Protein AF-A0A0S7ZP30-F1 (afdb_monomer)

Solvent-accessible surface area (backbone atoms only — not comparable to full-atom values): 9985 Å² total; per-residue (Å²): 94,62,37,40,49,34,48,81,44,64,74,58,77,86,48,102,59,86,52,80,84,52,45,65,62,49,55,52,52,54,50,51,49,73,70,40,92,49,62,66,62,44,50,52,52,51,52,51,52,50,52,56,52,50,52,54,50,43,72,77,47,50,66,56,60,52,53,52,52,51,52,52,62,75,63,71,54,56,73,69,58,49,54,51,54,52,51,52,53,52,54,62,61,45,50,62,56,51,50,51,51,52,53,46,65,74,51,69,59,78,73,72,81,46,72,67,56,52,36,52,51,32,30,36,52,19,39,44,52,48,53,52,52,52,41,56,72,74,48,58,73,50,70,77,37,69,68,50,51,51,49,51,52,51,50,25,52,49,54,42,48,51,52,57,48,52,52,53,52,52,53,54,57,60,76,74,108

Secondary structure (DSSP, 8-state):
-HHHHHHHSTTSSS-SS--TTTHHHHHHHHHHHHT-S-HHHHHHHHHHHHHHHHHHHHHHHTHHHHHHHHHHHHTT--HHHHHHHHHHHHHHHHHHHHHHHHHHHHHTT-SPPPHHHHHHHHHHHHHHHHHHHHHHHH-GGGGG-HHHHHHHHHHHHHHHHHHHHHHHHHHHHHTT-

Foldseek 3Di:
DLLQVCLVVPPDDDHPDDDPVCVVVVVVVVVCQVPDPDPVSVVVVVVVVVVVVVVVVCVVCVVPVVVVLVVLVVVVDDPVVSVVVVVVVVVVVVVVVVVVVVCCVVVVCPPDQDPNNVSLVSQLVVQLCVLQVVCVVPPVCLVVDPVSVVVSNVVSVVVSVVVVVVVVVVVVVVVVD

Radius of gyration: 21.07 Å; Cα contacts (8 Å, |Δi|>4): 64; chains: 1; bounding box: 46×51×55 Å

Sequence (177 aa):
LINIKDYFWFKQGVSLSIPDSAKPGLFARMRRLVNSDNTLAMVLAAVGLAAFANMYEFLCTAGFPMVFTRILTLNELSPTAYYLYLLFYNVIYIVPLLLIVIVFATTLGAKKLQERQGKILKLLSGMMMLCLGLTLLLEPNWLNNAGIAIILLAVALLATYLTTILERRLISRYSAK

pLDDT: mean 84.82, std 7.43, range [49.62, 94.38]

Structure (mmCIF, N/CA/C/O backbone):
data_AF-A0A0S7ZP30-F1
#
_entry.id   AF-A0A0S7ZP30-F1
#
loop_
_atom_site.group_PDB
_atom_site.id
_atom_site.type_symbol
_atom_site.label_atom_id
_atom_site.label_alt_id
_atom_site.label_comp_id
_atom_site.label_asym_id
_atom_site.label_entity_id
_atom_site.label_seq_id
_atom_site.pdbx_PDB_ins_code
_atom_site.Cartn_x
_atom_site.Cartn_y
_atom_site.Cartn_z
_atom_site.occupancy
_atom_site.B_iso_or_equiv
_atom_site.auth_seq_id
_atom_site.auth_comp_id
_atom_site.auth_asym_id
_atom_site.auth_atom_id
_atom_site.pdbx_PDB_model_num
ATOM 1 N N . LEU A 1 1 ? 1.316 -11.351 8.308 1.00 78.00 1 LEU A N 1
ATOM 2 C CA . LEU A 1 1 ? 0.743 -12.213 9.377 1.00 78.00 1 LEU A CA 1
ATOM 3 C C . LEU A 1 1 ? 0.144 -11.426 10.546 1.00 78.00 1 LEU A C 1
ATOM 5 O O . LEU A 1 1 ? -1.003 -11.684 10.886 1.00 78.00 1 LEU A O 1
ATOM 9 N N . ILE A 1 2 ? 0.845 -10.433 11.114 1.00 85.69 2 ILE A N 1
ATOM 10 C CA . ILE A 1 2 ? 0.326 -9.597 12.223 1.00 85.69 2 ILE A CA 1
ATOM 11 C C . ILE A 1 2 ? -1.035 -8.955 11.886 1.00 85.69 2 ILE A C 1
ATOM 13 O O . ILE A 1 2 ? -1.933 -8.962 12.717 1.00 85.69 2 ILE A O 1
ATOM 17 N N . ASN A 1 3 ? -1.236 -8.497 10.645 1.00 85.56 3 ASN A N 1
ATOM 18 C CA . ASN A 1 3 ? -2.515 -7.931 10.195 1.00 85.56 3 ASN A CA 1
ATOM 19 C C . ASN A 1 3 ? -3.701 -8.920 10.247 1.00 85.56 3 ASN A C 1
ATOM 21 O O . ASN A 1 3 ? -4.819 -8.506 10.539 1.00 85.56 3 ASN A O 1
ATOM 25 N N . ILE A 1 4 ? -3.461 -10.219 10.012 1.00 84.88 4 ILE A N 1
ATOM 26 C CA . ILE A 1 4 ? -4.488 -11.271 10.135 1.00 84.88 4 ILE A CA 1
ATOM 27 C C . ILE A 1 4 ? -4.794 -11.509 11.617 1.00 84.88 4 ILE A C 1
ATOM 29 O O . ILE A 1 4 ? -5.953 -11.537 12.015 1.00 84.88 4 ILE A O 1
ATOM 33 N N . LYS A 1 5 ? -3.756 -11.612 12.458 1.00 87.94 5 LYS A N 1
ATOM 34 C CA . LYS A 1 5 ? -3.901 -11.745 13.917 1.00 87.94 5 LYS A CA 1
ATOM 35 C C . LYS A 1 5 ? -4.711 -10.590 14.515 1.00 87.94 5 LYS A C 1
ATOM 37 O O . LYS A 1 5 ? -5.583 -10.823 15.345 1.00 87.94 5 LYS A O 1
ATOM 42 N N . ASP A 1 6 ? -4.429 -9.363 14.081 1.00 84.56 6 ASP A N 1
ATOM 43 C CA . ASP A 1 6 ? -5.112 -8.140 14.514 1.00 84.56 6 ASP A CA 1
ATOM 44 C C . ASP A 1 6 ? -6.605 -8.124 14.165 1.00 84.56 6 ASP A C 1
ATOM 46 O O . ASP A 1 6 ? -7.369 -7.438 14.840 1.00 84.56 6 ASP A O 1
ATOM 50 N N . TYR A 1 7 ? -7.030 -8.851 13.128 1.00 84.88 7 TYR A N 1
ATOM 51 C CA . TYR A 1 7 ? -8.447 -8.988 12.797 1.00 84.88 7 TYR A CA 1
ATOM 52 C C . TYR A 1 7 ? -9.203 -9.748 13.893 1.00 84.88 7 TYR A C 1
ATOM 54 O O . TYR A 1 7 ? -10.215 -9.256 14.388 1.00 84.88 7 TYR A O 1
ATOM 62 N N . PHE A 1 8 ? -8.672 -10.905 14.303 1.00 82.88 8 PHE A N 1
ATOM 63 C CA . PHE A 1 8 ? -9.296 -11.790 15.293 1.00 82.88 8 PHE A CA 1
ATOM 64 C C . PHE A 1 8 ? -9.067 -11.327 16.740 1.00 82.88 8 PHE A C 1
ATOM 66 O O . PHE A 1 8 ? -9.994 -11.317 17.544 1.00 82.88 8 PHE A O 1
ATOM 73 N N . TRP A 1 9 ? -7.848 -10.893 17.073 1.00 80.19 9 TRP A N 1
ATOM 74 C CA . TRP A 1 9 ? -7.462 -10.427 18.412 1.00 80.19 9 TRP A CA 1
ATOM 75 C C . TRP A 1 9 ? -7.020 -8.970 18.369 1.00 80.19 9 TRP A C 1
ATOM 77 O O . TRP A 1 9 ? -5.837 -8.643 18.528 1.00 80.19 9 TRP A O 1
ATOM 87 N N . PHE A 1 10 ? -7.988 -8.090 18.127 1.00 77.94 10 PHE A N 1
ATOM 88 C CA . PHE A 1 10 ? -7.739 -6.664 17.960 1.00 77.94 10 PHE A CA 1
ATOM 89 C C . PHE A 1 10 ? -7.052 -6.058 19.190 1.00 77.94 10 PHE A C 1
ATOM 91 O O . PHE A 1 10 ? -7.559 -6.162 20.305 1.00 77.94 10 PHE A O 1
ATOM 98 N N . LYS A 1 11 ? -5.898 -5.409 18.969 1.00 73.75 11 LYS A N 1
ATOM 99 C CA . LYS A 1 11 ? -5.069 -4.725 19.985 1.00 73.75 11 LYS A CA 1
ATOM 100 C C . LYS A 1 11 ? -4.547 -5.594 21.141 1.00 73.75 11 LYS A C 1
ATOM 102 O O . LYS A 1 11 ? -3.982 -5.052 22.086 1.00 73.75 11 LYS A O 1
ATOM 107 N N . GLN A 1 12 ? -4.686 -6.916 21.091 1.00 73.62 12 GLN A N 1
ATOM 108 C CA . GLN A 1 12 ? -4.081 -7.789 22.100 1.00 73.62 12 GLN A CA 1
ATOM 109 C C . GLN A 1 12 ? -2.640 -8.126 21.692 1.00 73.62 12 GLN A C 1
ATOM 111 O O . GLN A 1 12 ? -2.430 -8.717 20.635 1.00 73.62 12 GLN A O 1
ATOM 116 N N . GLY A 1 13 ? -1.639 -7.776 22.504 1.00 78.25 13 GLY A N 1
ATOM 117 C CA . GLY A 1 13 ? -0.221 -8.012 22.189 1.00 78.25 13 GLY A CA 1
ATOM 118 C C . GLY A 1 13 ? 0.322 -7.096 21.079 1.00 78.25 13 GLY A C 1
ATOM 119 O O . GLY A 1 13 ? -0.012 -5.914 21.028 1.00 78.25 13 GLY A O 1
ATOM 120 N N . VAL A 1 14 ? 1.169 -7.625 20.186 1.00 79.50 14 VAL A N 1
ATOM 121 C CA . VAL A 1 14 ? 1.742 -6.851 19.066 1.00 79.50 14 VAL A CA 1
ATOM 122 C C . VAL A 1 14 ? 0.650 -6.526 18.045 1.00 79.50 14 VAL A C 1
ATOM 124 O O . VAL A 1 14 ? 0.092 -7.433 17.426 1.00 79.50 14 VAL A O 1
ATOM 127 N N . SER A 1 15 ? 0.372 -5.235 17.858 1.00 79.88 15 SER A N 1
ATOM 128 C CA . SER A 1 15 ? -0.602 -4.722 16.893 1.00 79.88 15 SER A CA 1
ATOM 129 C C . SER A 1 15 ? -0.026 -3.526 16.143 1.00 79.88 15 SER A C 1
ATOM 131 O O . SER A 1 15 ? 0.528 -2.614 16.751 1.00 79.88 15 SER A O 1
ATOM 133 N N . LEU A 1 16 ? -0.227 -3.482 14.823 1.00 78.31 16 LEU A N 1
ATOM 134 C CA . LEU A 1 16 ? 0.103 -2.317 13.986 1.00 78.31 16 LEU A CA 1
ATOM 135 C C . LEU A 1 16 ? -1.044 -1.291 14.019 1.00 78.31 16 LEU A C 1
ATOM 137 O O . LEU A 1 16 ? -1.472 -0.757 12.998 1.00 78.31 16 LEU A O 1
ATOM 141 N N . SER A 1 17 ? -1.650 -1.101 15.190 1.00 80.44 17 SER A N 1
ATOM 142 C CA . SER A 1 17 ? -2.663 -0.075 15.443 1.00 80.44 17 SER A CA 1
ATOM 143 C C . SER A 1 17 ? -2.034 1.049 16.247 1.00 80.44 17 SER A C 1
ATOM 145 O O . SER A 1 17 ? -1.236 0.791 17.143 1.00 80.44 17 SER A O 1
ATOM 147 N N . ILE A 1 18 ? -2.448 2.289 15.996 1.00 79.62 18 ILE A N 1
ATOM 148 C CA . ILE A 1 18 ? -2.042 3.412 16.845 1.00 79.62 18 ILE A CA 1
ATOM 149 C C . ILE A 1 18 ? -2.558 3.146 18.276 1.00 79.62 18 ILE A C 1
ATOM 151 O O . ILE A 1 18 ? -3.773 2.955 18.434 1.00 79.62 18 ILE A O 1
ATOM 155 N N . PRO A 1 19 ? -1.682 3.131 19.302 1.00 80.88 19 PRO A N 1
ATOM 156 C CA . PRO A 1 19 ? -2.077 2.928 20.694 1.00 80.88 19 PRO A CA 1
ATOM 157 C C . PRO A 1 19 ? -3.079 3.989 21.153 1.00 80.88 19 PRO A C 1
ATOM 159 O O . PRO A 1 19 ? -2.956 5.158 20.784 1.00 80.88 19 PRO A O 1
ATOM 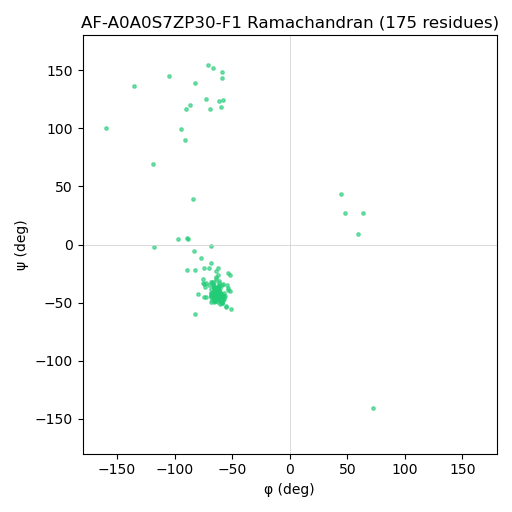162 N N . ASP A 1 20 ? -4.051 3.615 21.989 1.00 80.94 20 ASP A N 1
ATOM 163 C CA . ASP A 1 20 ? -5.083 4.561 22.440 1.00 80.94 20 ASP A CA 1
ATOM 164 C C . ASP A 1 20 ? -4.509 5.715 23.279 1.00 80.94 20 ASP A C 1
ATOM 166 O O . ASP A 1 20 ? -5.021 6.827 23.201 1.00 80.94 20 ASP A O 1
ATOM 170 N N . SER A 1 21 ? -3.392 5.496 23.978 1.00 80.69 21 SER A N 1
ATOM 171 C CA . SER A 1 21 ? -2.654 6.540 24.702 1.00 80.69 21 SER A CA 1
ATOM 172 C C . SER A 1 21 ? -1.997 7.579 23.781 1.00 80.69 21 SER A C 1
ATOM 174 O O . SER A 1 21 ? -1.899 8.749 24.141 1.00 80.69 21 SER A O 1
ATOM 176 N N . ALA A 1 22 ? -1.571 7.182 22.577 1.00 83.81 22 ALA A N 1
ATOM 177 C CA . ALA A 1 22 ? -0.878 8.057 21.628 1.00 83.81 22 ALA A CA 1
ATOM 178 C C . ALA A 1 22 ? -1.835 8.811 20.689 1.00 83.81 22 ALA A C 1
ATOM 180 O O . ALA A 1 22 ? -1.473 9.858 20.144 1.00 83.81 22 ALA A O 1
ATOM 181 N N . LYS A 1 23 ? -3.066 8.307 20.504 1.00 82.88 23 LYS A N 1
ATOM 182 C CA . LYS A 1 23 ? -4.061 8.902 19.598 1.00 82.88 23 LYS A CA 1
ATOM 183 C C . LYS A 1 23 ? -4.343 10.381 19.898 1.00 82.88 23 LYS A C 1
ATOM 185 O O . LYS A 1 23 ? -4.200 11.174 18.967 1.00 82.88 23 LYS A O 1
ATOM 190 N N . PRO A 1 24 ? -4.697 10.804 21.132 1.00 85.38 24 PRO A N 1
ATOM 191 C CA . PRO A 1 24 ? -5.054 12.201 21.393 1.00 85.38 24 PRO A CA 1
ATOM 192 C C . PRO A 1 24 ? -3.907 13.167 21.082 1.00 85.38 24 PRO A C 1
ATOM 194 O O . PRO A 1 24 ? -4.122 14.198 20.449 1.00 85.38 24 PRO A O 1
ATOM 197 N N . GLY A 1 25 ? -2.675 12.799 21.454 1.00 88.00 25 GLY A N 1
ATOM 198 C CA . GLY A 1 25 ? -1.482 13.601 21.181 1.00 88.00 25 GLY A CA 1
ATOM 199 C C . GLY A 1 25 ? -1.181 13.732 19.686 1.00 88.00 25 GLY A C 1
ATOM 200 O O . GLY A 1 25 ? -0.840 14.821 19.223 1.00 88.00 25 GLY A O 1
ATOM 201 N N . LEU A 1 26 ? -1.359 12.655 18.914 1.00 85.19 26 LEU A N 1
ATOM 202 C CA . LEU A 1 26 ? -1.194 12.683 17.460 1.00 85.19 26 LEU A CA 1
ATOM 203 C C . LEU A 1 26 ? -2.235 13.592 16.793 1.00 85.19 26 LEU A C 1
ATOM 205 O O . LEU A 1 26 ? -1.866 14.472 16.017 1.00 85.19 26 LEU A O 1
ATOM 209 N N . PHE A 1 27 ? -3.517 13.435 17.139 1.00 84.56 27 PHE A N 1
ATOM 210 C CA . PHE A 1 27 ? -4.588 14.272 16.592 1.00 84.56 27 PHE A CA 1
ATOM 211 C C . PHE A 1 27 ? -4.413 15.750 16.961 1.00 84.56 27 PHE A C 1
ATOM 213 O O . PHE A 1 27 ? -4.649 16.617 16.120 1.00 84.56 27 PHE A O 1
ATOM 220 N N . ALA A 1 28 ? -3.946 16.051 18.176 1.00 86.94 28 ALA A N 1
ATOM 221 C CA . ALA A 1 28 ? -3.636 17.418 18.587 1.00 86.94 28 ALA A CA 1
ATOM 222 C C . ALA A 1 28 ? -2.508 18.033 17.740 1.00 86.94 28 ALA A C 1
ATOM 224 O O . ALA A 1 28 ? -2.642 19.162 17.269 1.00 86.94 28 ALA A O 1
ATOM 225 N N . ARG A 1 29 ? -1.423 17.285 17.486 1.00 85.25 29 ARG A N 1
ATOM 226 C CA . ARG A 1 29 ? -0.312 17.733 16.622 1.00 85.25 29 ARG A CA 1
ATOM 227 C C . ARG A 1 29 ? -0.761 17.947 15.179 1.00 85.25 29 ARG A C 1
ATOM 229 O O . ARG A 1 29 ? -0.445 18.983 14.604 1.00 85.25 29 ARG A O 1
ATOM 236 N N . MET A 1 30 ? -1.537 17.015 14.621 1.00 85.06 30 MET A N 1
ATOM 237 C CA . MET A 1 30 ? -2.102 17.147 13.273 1.00 85.06 30 MET A CA 1
ATOM 238 C C . MET A 1 30 ? -2.985 18.391 13.159 1.00 85.06 30 MET A C 1
ATOM 240 O O . MET A 1 30 ? -2.834 19.169 12.223 1.00 85.06 30 MET A O 1
ATOM 244 N N . ARG A 1 31 ? -3.868 18.627 14.138 1.00 84.56 31 ARG A N 1
ATOM 245 C CA . ARG A 1 31 ? -4.743 19.805 14.142 1.00 84.56 31 ARG A CA 1
ATOM 246 C C . ARG A 1 31 ? -3.956 21.106 14.286 1.00 84.56 31 ARG A C 1
ATOM 248 O O . ARG A 1 31 ? -4.299 22.082 13.634 1.00 84.56 31 ARG A O 1
ATOM 255 N N . ARG A 1 32 ? -2.892 21.117 15.095 1.00 85.31 32 ARG A N 1
ATOM 256 C CA . ARG A 1 32 ? -1.998 22.276 15.232 1.00 85.31 32 ARG A CA 1
ATOM 257 C C . ARG A 1 32 ? -1.268 22.597 13.929 1.00 85.31 32 ARG A C 1
ATOM 259 O O . ARG A 1 32 ? -1.121 23.768 13.625 1.00 85.31 32 ARG A O 1
ATOM 266 N N . LEU A 1 33 ? -0.837 21.582 13.177 1.00 83.06 33 LEU A N 1
ATOM 267 C CA . LEU A 1 33 ? -0.205 21.760 11.865 1.00 83.06 33 LEU A CA 1
ATOM 268 C C . LEU A 1 33 ? -1.183 22.355 10.848 1.00 83.06 33 LEU A C 1
ATOM 270 O O . LEU A 1 33 ? -0.850 23.339 10.199 1.00 83.06 33 LEU A O 1
ATOM 274 N N . VAL A 1 34 ? -2.398 21.806 10.761 1.00 83.12 34 VAL A N 1
ATOM 275 C CA . VAL A 1 34 ? -3.437 22.289 9.832 1.00 83.12 34 VAL A CA 1
ATOM 276 C C . VAL A 1 34 ? -3.921 23.698 10.188 1.00 83.12 34 VAL A C 1
ATOM 278 O O . VAL A 1 34 ? -4.202 24.487 9.298 1.00 83.12 34 VAL A O 1
ATOM 281 N N . ASN A 1 35 ? -3.998 24.024 11.480 1.00 81.81 35 ASN A N 1
ATOM 282 C CA . ASN A 1 35 ? -4.413 25.346 11.955 1.00 81.81 35 ASN A CA 1
ATOM 283 C C . ASN A 1 35 ? -3.242 26.331 12.108 1.00 81.81 35 ASN A C 1
ATOM 285 O O . ASN A 1 35 ? -3.438 27.403 12.673 1.00 81.81 35 ASN A O 1
ATOM 289 N N . SER A 1 36 ? -2.020 25.963 11.711 1.00 80.19 36 SER A N 1
ATOM 290 C CA . SER A 1 36 ? -0.889 26.888 11.794 1.00 80.19 36 SER A CA 1
ATOM 291 C C . SER A 1 36 ? -0.884 27.825 10.591 1.00 80.19 36 SER A C 1
ATOM 293 O O . SER A 1 36 ? -1.057 27.374 9.462 1.00 80.19 36 SER A O 1
ATOM 295 N N . ASP A 1 37 ? -0.589 29.106 10.813 1.00 79.25 37 ASP A N 1
ATOM 296 C CA . ASP A 1 37 ? -0.442 30.094 9.730 1.00 79.25 37 ASP A CA 1
ATOM 297 C C . ASP A 1 37 ? 0.806 29.847 8.855 1.00 79.25 37 ASP A C 1
ATOM 299 O O . ASP A 1 37 ? 1.065 30.561 7.888 1.00 79.25 37 ASP A O 1
ATOM 303 N N . ASN A 1 38 ? 1.607 28.823 9.176 1.00 84.81 38 ASN A N 1
ATOM 304 C CA . ASN A 1 38 ? 2.833 28.501 8.462 1.00 84.81 38 ASN A CA 1
ATOM 305 C C . ASN A 1 38 ? 2.569 27.500 7.327 1.00 84.81 38 ASN A C 1
ATOM 307 O O . ASN A 1 38 ? 2.688 26.281 7.484 1.00 84.81 38 ASN A O 1
ATOM 311 N N . THR A 1 39 ? 2.261 28.040 6.151 1.00 85.56 39 THR A N 1
ATOM 312 C CA . THR A 1 39 ? 2.033 27.272 4.918 1.00 85.56 39 THR A CA 1
ATOM 313 C C . THR A 1 39 ? 3.230 26.410 4.517 1.00 85.56 39 THR A C 1
ATOM 315 O O . THR A 1 39 ? 3.040 25.287 4.048 1.00 85.56 39 THR A O 1
ATOM 318 N N . LEU A 1 40 ? 4.462 26.865 4.771 1.00 89.06 40 LEU A N 1
ATOM 319 C CA . LEU A 1 40 ? 5.674 26.101 4.474 1.00 89.06 40 LEU A CA 1
ATOM 320 C C . LEU A 1 40 ? 5.756 24.824 5.322 1.00 89.06 40 LEU A C 1
ATOM 322 O O . LEU A 1 40 ? 6.061 23.754 4.797 1.00 89.06 40 LEU A O 1
ATOM 326 N N . ALA A 1 41 ? 5.431 24.910 6.616 1.00 87.12 41 ALA A N 1
ATOM 327 C CA . ALA A 1 41 ? 5.411 23.745 7.502 1.00 87.12 41 ALA A CA 1
ATOM 328 C C . ALA A 1 41 ? 4.371 22.701 7.057 1.00 87.12 41 ALA A C 1
ATOM 330 O O . ALA A 1 41 ? 4.645 21.500 7.101 1.00 87.12 41 ALA A O 1
ATOM 331 N N . MET A 1 42 ? 3.204 23.145 6.577 1.00 88.44 42 MET A N 1
ATOM 332 C CA . MET A 1 42 ? 2.177 22.252 6.030 1.00 88.44 42 MET A CA 1
ATOM 333 C C . MET A 1 42 ? 2.635 21.556 4.746 1.00 88.44 42 MET A C 1
ATOM 335 O O . MET A 1 42 ? 2.461 20.344 4.618 1.00 88.44 42 MET A O 1
ATOM 339 N N . VAL A 1 43 ? 3.257 22.294 3.819 1.00 90.88 43 VAL A N 1
ATOM 340 C CA . VAL A 1 43 ? 3.786 21.727 2.569 1.00 90.88 43 VAL A CA 1
ATOM 341 C C . VAL A 1 43 ? 4.872 20.696 2.864 1.00 90.88 43 VAL A C 1
ATOM 343 O O . VAL A 1 43 ? 4.810 19.588 2.340 1.00 90.88 43 VAL A O 1
ATOM 346 N N . LEU A 1 44 ? 5.821 21.005 3.751 1.00 91.69 44 LEU A N 1
ATOM 347 C CA . LEU A 1 44 ? 6.879 20.062 4.127 1.00 91.69 44 LEU A CA 1
ATOM 348 C C . LEU A 1 44 ? 6.318 18.791 4.779 1.00 91.69 44 LEU A C 1
ATOM 350 O O . LEU A 1 44 ? 6.766 17.691 4.459 1.00 91.69 44 LEU A O 1
ATOM 354 N N . ALA A 1 45 ? 5.311 18.917 5.648 1.00 88.75 45 ALA A N 1
ATOM 355 C CA . ALA A 1 45 ? 4.648 17.763 6.253 1.00 88.75 45 ALA A CA 1
ATOM 356 C C . ALA A 1 45 ? 3.911 16.904 5.210 1.00 88.75 45 ALA A C 1
ATOM 358 O O . ALA A 1 45 ? 3.998 15.675 5.253 1.00 88.75 45 ALA A O 1
ATOM 359 N N . ALA A 1 46 ? 3.219 17.537 4.258 1.00 89.56 46 ALA A N 1
ATOM 360 C CA . ALA A 1 46 ? 2.527 16.847 3.174 1.00 89.56 46 ALA A CA 1
ATOM 361 C C . ALA A 1 46 ? 3.507 16.127 2.235 1.00 89.56 46 ALA A C 1
ATOM 363 O O . ALA A 1 46 ? 3.304 14.954 1.930 1.00 89.56 46 ALA A O 1
ATOM 364 N N . VAL A 1 47 ? 4.597 16.792 1.836 1.00 93.31 47 VAL A N 1
ATOM 365 C CA . VAL A 1 47 ? 5.668 16.202 1.016 1.00 93.31 47 VAL A CA 1
ATOM 366 C C . VAL A 1 47 ? 6.318 15.029 1.742 1.00 93.31 47 VAL A C 1
ATOM 368 O O . VAL A 1 47 ? 6.503 13.974 1.142 1.00 93.31 47 VAL A O 1
ATOM 371 N N . GLY A 1 48 ? 6.608 15.170 3.039 1.00 94.38 48 GLY A N 1
ATOM 372 C CA . GLY A 1 48 ? 7.143 14.081 3.852 1.00 94.38 48 GLY A CA 1
ATOM 373 C C . GLY A 1 48 ? 6.208 12.871 3.869 1.00 94.38 48 GLY A C 1
ATOM 374 O O . GLY A 1 48 ? 6.632 11.759 3.558 1.00 94.38 48 GLY A O 1
ATOM 375 N N . LEU A 1 49 ? 4.920 13.080 4.162 1.00 89.88 49 LEU A N 1
ATOM 376 C CA . LEU A 1 49 ? 3.925 12.004 4.161 1.00 89.88 49 LEU A CA 1
ATOM 377 C C . LEU A 1 49 ? 3.800 11.338 2.783 1.00 89.88 49 LEU A C 1
ATOM 379 O O . LEU A 1 49 ? 3.747 10.110 2.701 1.00 89.88 49 LEU A O 1
ATOM 383 N N . ALA A 1 50 ? 3.793 12.136 1.713 1.00 90.38 50 ALA A N 1
ATOM 384 C CA . ALA A 1 50 ? 3.754 11.640 0.344 1.00 90.38 50 ALA A CA 1
ATOM 385 C C . ALA A 1 50 ? 4.994 10.796 0.017 1.00 90.38 50 ALA A C 1
ATOM 387 O O . ALA A 1 50 ? 4.850 9.700 -0.519 1.00 90.38 50 ALA A O 1
ATOM 388 N N . ALA A 1 51 ? 6.195 11.246 0.385 1.00 92.69 51 ALA A N 1
ATOM 389 C CA . ALA A 1 51 ? 7.433 10.503 0.164 1.00 92.69 51 ALA A CA 1
ATOM 390 C C . ALA A 1 51 ? 7.415 9.137 0.873 1.00 92.69 51 ALA A C 1
ATOM 392 O O . ALA A 1 51 ? 7.719 8.119 0.252 1.00 92.69 51 ALA A O 1
ATOM 393 N N . PHE A 1 52 ? 6.984 9.086 2.138 1.00 91.88 52 PHE A N 1
ATOM 394 C CA . PHE A 1 52 ? 6.862 7.823 2.875 1.00 91.88 52 PHE A CA 1
ATOM 395 C C . PHE A 1 52 ? 5.827 6.874 2.259 1.00 91.88 52 PHE A C 1
ATOM 397 O O . PHE A 1 52 ? 6.089 5.675 2.150 1.00 91.88 52 PHE A O 1
ATOM 404 N N . ALA A 1 53 ? 4.669 7.394 1.842 1.00 89.25 53 ALA A N 1
ATOM 405 C CA . ALA A 1 53 ? 3.630 6.590 1.202 1.00 89.25 53 ALA A CA 1
ATOM 406 C C . ALA A 1 53 ? 4.120 5.983 -0.123 1.00 89.25 53 ALA A C 1
ATOM 408 O O . ALA A 1 53 ? 3.992 4.777 -0.326 1.00 89.25 53 ALA A O 1
ATOM 409 N N . ASN A 1 54 ? 4.758 6.793 -0.973 1.00 89.25 54 ASN A N 1
ATOM 410 C CA . ASN A 1 54 ? 5.304 6.343 -2.255 1.00 89.25 54 ASN A CA 1
ATOM 411 C C . ASN A 1 54 ? 6.460 5.351 -2.078 1.00 89.25 54 ASN A C 1
ATOM 413 O O . ASN A 1 54 ? 6.556 4.392 -2.834 1.00 89.25 54 ASN A O 1
ATOM 417 N N . MET A 1 55 ? 7.318 5.529 -1.065 1.00 90.19 55 MET A N 1
ATOM 418 C CA . MET A 1 55 ? 8.388 4.568 -0.772 1.00 90.19 55 MET A CA 1
ATOM 419 C C . MET A 1 55 ? 7.817 3.185 -0.439 1.00 90.19 55 MET A C 1
ATOM 421 O O . MET A 1 55 ? 8.313 2.172 -0.928 1.00 90.19 55 MET A O 1
ATOM 425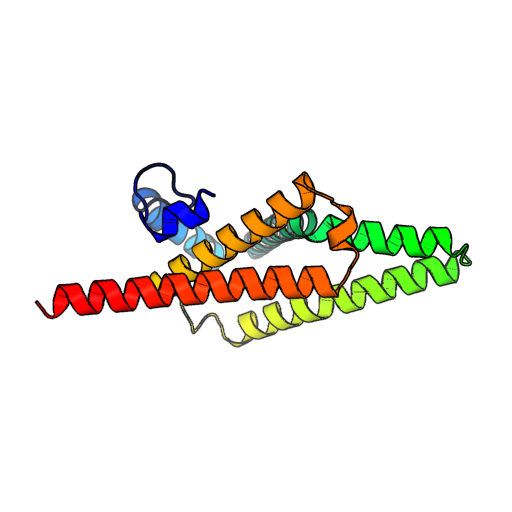 N N . TYR A 1 56 ? 6.760 3.137 0.377 1.00 84.94 56 TYR A N 1
ATOM 426 C CA . TYR A 1 56 ? 6.097 1.882 0.720 1.00 84.94 56 TYR A CA 1
ATOM 427 C C . TYR A 1 56 ? 5.413 1.248 -0.494 1.00 84.94 56 TYR A C 1
ATOM 429 O O . TYR A 1 56 ? 5.561 0.050 -0.729 1.00 84.94 56 TYR A O 1
ATOM 437 N N . GLU A 1 57 ? 4.707 2.055 -1.287 1.00 85.19 57 GLU A N 1
ATOM 438 C CA . GLU A 1 57 ? 4.062 1.609 -2.520 1.00 85.19 57 GLU A CA 1
ATOM 439 C C . GLU A 1 57 ? 5.076 1.013 -3.500 1.00 85.19 57 GLU A C 1
ATOM 441 O O . GLU A 1 57 ? 4.883 -0.106 -3.974 1.00 85.19 57 GLU A O 1
ATOM 446 N N . PHE A 1 58 ? 6.196 1.707 -3.718 1.00 82.62 58 PHE A N 1
ATOM 447 C CA . PHE A 1 58 ? 7.272 1.257 -4.592 1.00 82.62 58 PHE A CA 1
ATOM 448 C C . PHE A 1 58 ? 7.810 -0.112 -4.169 1.00 82.62 58 PHE A C 1
ATOM 450 O O . PHE A 1 58 ? 7.945 -0.996 -5.006 1.00 82.62 58 PHE A O 1
ATOM 457 N N . LEU A 1 59 ? 8.050 -0.344 -2.875 1.00 76.75 59 LEU A N 1
ATOM 458 C CA . LEU A 1 59 ? 8.503 -1.653 -2.384 1.00 76.75 59 LEU A CA 1
ATOM 459 C C . LEU A 1 59 ? 7.488 -2.774 -2.658 1.00 76.75 59 LEU A C 1
ATOM 461 O O . LEU A 1 59 ? 7.880 -3.922 -2.861 1.00 76.75 59 LEU A O 1
ATOM 465 N N . CYS A 1 60 ? 6.193 -2.458 -2.675 1.00 78.12 60 CYS A N 1
ATOM 466 C CA . CYS A 1 60 ? 5.129 -3.421 -2.946 1.00 78.12 60 CYS A CA 1
ATOM 467 C C . CYS A 1 60 ? 4.891 -3.675 -4.444 1.00 78.12 60 CYS A C 1
ATOM 469 O O . CYS A 1 60 ? 4.344 -4.722 -4.789 1.00 78.12 60 CYS A O 1
ATOM 471 N N . THR A 1 61 ? 5.287 -2.756 -5.331 1.00 82.62 61 THR A N 1
ATOM 472 C CA . THR A 1 61 ? 5.031 -2.839 -6.782 1.00 82.62 61 THR A CA 1
ATOM 473 C C . THR A 1 61 ? 6.297 -2.903 -7.639 1.00 82.62 61 THR A C 1
ATOM 475 O O . THR A 1 61 ? 6.185 -3.088 -8.850 1.00 82.62 61 THR A O 1
ATOM 478 N N . ALA A 1 62 ? 7.494 -2.840 -7.041 1.00 79.62 62 ALA A N 1
ATOM 479 C CA . ALA A 1 62 ? 8.793 -2.806 -7.730 1.00 79.62 62 ALA A CA 1
ATOM 480 C C . ALA A 1 62 ? 9.016 -3.951 -8.734 1.00 79.62 62 ALA A C 1
ATOM 482 O O . ALA A 1 62 ? 9.774 -3.796 -9.693 1.00 79.62 62 ALA A O 1
ATOM 483 N N . GLY A 1 63 ? 8.337 -5.087 -8.552 1.00 76.25 63 GLY A N 1
ATOM 484 C CA . GLY A 1 63 ? 8.377 -6.197 -9.503 1.00 76.25 63 GLY A CA 1
ATOM 485 C C . GLY A 1 63 ? 7.839 -5.833 -10.893 1.00 76.25 63 GLY A C 1
ATOM 486 O O . GLY A 1 63 ? 8.403 -6.276 -11.892 1.00 76.25 63 GLY A O 1
ATOM 487 N N . PHE A 1 64 ? 6.806 -4.988 -10.990 1.00 80.06 64 PHE A N 1
ATOM 488 C CA . PHE A 1 64 ? 6.197 -4.647 -12.282 1.00 80.06 64 PHE A CA 1
ATOM 489 C C . PHE A 1 64 ? 7.125 -3.806 -13.178 1.00 80.06 64 PHE A C 1
ATOM 491 O O . PHE A 1 64 ? 7.361 -4.218 -14.317 1.00 80.06 64 PHE A O 1
ATOM 498 N N . PRO A 1 65 ? 7.738 -2.701 -12.697 1.00 82.19 65 PRO A N 1
ATOM 499 C CA . PRO A 1 65 ? 8.732 -1.965 -13.479 1.00 82.19 65 PRO A CA 1
ATOM 500 C C . PRO A 1 65 ? 9.943 -2.816 -13.879 1.00 82.19 65 PRO A C 1
ATOM 502 O O . PRO A 1 65 ? 10.477 -2.647 -14.974 1.00 82.19 65 PRO A O 1
ATOM 505 N N . MET A 1 66 ? 10.377 -3.749 -13.025 1.00 82.25 66 MET A N 1
ATOM 506 C CA . MET A 1 66 ? 11.518 -4.623 -13.319 1.00 82.25 66 MET A CA 1
ATOM 507 C C . MET A 1 66 ? 11.223 -5.570 -14.489 1.00 82.25 66 MET A C 1
ATOM 509 O O . MET A 1 66 ? 12.039 -5.700 -15.399 1.00 82.25 66 MET A O 1
ATOM 513 N N . VAL A 1 67 ? 10.046 -6.201 -14.502 1.00 82.44 67 VAL A N 1
ATOM 514 C CA . VAL A 1 67 ? 9.629 -7.067 -15.616 1.00 82.44 67 VAL A CA 1
ATOM 515 C C . VAL A 1 67 ? 9.438 -6.251 -16.895 1.00 82.44 67 VAL A C 1
ATOM 517 O O . VAL A 1 67 ? 9.917 -6.653 -17.952 1.00 82.44 67 VAL A O 1
ATOM 520 N N . PHE A 1 68 ? 8.807 -5.078 -16.805 1.00 85.25 68 PHE A N 1
ATOM 521 C CA . PHE A 1 68 ? 8.576 -4.214 -17.964 1.00 85.25 68 PHE A CA 1
ATOM 522 C C . PHE A 1 68 ? 9.884 -3.731 -18.602 1.00 85.25 68 PHE A C 1
ATOM 524 O O . PHE A 1 68 ? 10.087 -3.897 -19.803 1.00 85.25 68 PHE A O 1
ATOM 531 N N . THR A 1 69 ? 10.811 -3.200 -17.800 1.00 86.25 69 THR A N 1
ATOM 532 C CA . THR A 1 69 ? 12.123 -2.754 -18.298 1.00 86.25 69 THR A CA 1
ATOM 533 C C . THR A 1 69 ? 12.933 -3.911 -18.877 1.00 86.25 69 THR A C 1
ATOM 535 O O . THR A 1 69 ? 13.541 -3.740 -19.928 1.00 86.25 69 THR A O 1
ATOM 538 N N . ARG A 1 70 ? 12.868 -5.108 -18.275 1.00 85.38 70 ARG A N 1
ATOM 539 C CA . ARG A 1 70 ? 13.485 -6.325 -18.827 1.00 85.38 70 ARG A CA 1
ATOM 540 C C . ARG A 1 70 ? 12.920 -6.700 -20.198 1.00 85.38 70 ARG A C 1
ATOM 542 O O . ARG A 1 70 ? 13.676 -7.097 -21.075 1.00 85.38 70 ARG A O 1
ATOM 549 N N . ILE A 1 71 ? 11.608 -6.597 -20.402 1.00 85.62 71 ILE A N 1
ATOM 550 C CA . ILE A 1 71 ? 11.003 -6.868 -21.715 1.00 85.62 71 ILE A CA 1
ATOM 551 C C . ILE A 1 71 ? 11.491 -5.831 -22.732 1.00 85.62 71 ILE A C 1
ATOM 553 O O . ILE A 1 71 ? 11.891 -6.202 -23.830 1.00 85.62 71 ILE A O 1
ATOM 557 N N . LEU A 1 72 ? 11.519 -4.547 -22.367 1.00 87.00 72 LEU A N 1
ATOM 558 C CA . LEU A 1 72 ? 11.998 -3.481 -23.251 1.00 87.00 72 LEU A CA 1
ATOM 559 C C . LEU A 1 72 ? 13.468 -3.666 -23.660 1.00 87.00 72 LEU A C 1
ATOM 561 O O . LEU A 1 72 ? 13.795 -3.443 -24.824 1.00 87.00 72 LEU A O 1
ATOM 565 N N . THR A 1 73 ? 14.344 -4.088 -22.741 1.00 86.12 73 THR A N 1
ATOM 566 C CA . THR A 1 73 ? 15.763 -4.329 -23.057 1.00 86.12 73 THR A CA 1
ATOM 567 C C . THR A 1 73 ? 15.966 -5.555 -23.943 1.00 86.12 73 THR A C 1
ATOM 569 O O . THR A 1 73 ? 16.826 -5.525 -24.816 1.00 86.12 73 THR A O 1
ATOM 572 N N . LEU A 1 74 ? 15.157 -6.607 -23.775 1.00 87.31 74 LEU A N 1
ATOM 573 C CA . LEU A 1 74 ? 15.206 -7.809 -24.619 1.00 87.31 74 LEU A CA 1
ATOM 574 C C . LEU A 1 74 ? 14.706 -7.577 -26.053 1.00 87.31 74 LEU A C 1
ATOM 576 O O . LEU A 1 74 ? 15.024 -8.368 -26.932 1.00 87.31 74 LEU A O 1
ATOM 580 N N . ASN A 1 75 ? 13.927 -6.521 -26.295 1.00 86.50 75 ASN A N 1
ATOM 581 C CA . ASN A 1 75 ? 13.417 -6.180 -27.627 1.00 86.50 75 ASN A CA 1
ATOM 582 C C . ASN A 1 75 ? 14.374 -5.283 -28.442 1.00 86.50 75 ASN A C 1
ATOM 584 O O . ASN A 1 75 ? 13.985 -4.840 -29.518 1.00 86.50 75 ASN A O 1
ATOM 588 N N . GLU A 1 76 ? 15.581 -4.986 -27.932 1.00 79.94 76 GLU A N 1
ATOM 589 C CA . GLU A 1 76 ? 16.621 -4.176 -28.606 1.00 79.94 76 GLU A CA 1
ATOM 590 C C . GLU A 1 76 ? 16.078 -2.900 -29.283 1.00 79.94 76 GLU A C 1
ATOM 592 O O . GLU A 1 76 ? 16.414 -2.546 -30.413 1.00 79.94 76 GLU A O 1
ATOM 597 N N . LEU A 1 77 ? 15.186 -2.198 -28.581 1.00 82.69 77 LEU A N 1
ATOM 598 C CA . LEU A 1 77 ? 14.541 -0.989 -29.086 1.00 82.69 77 LEU A CA 1
ATOM 599 C C . LEU A 1 77 ? 15.551 0.152 -29.265 1.00 82.69 77 LEU A C 1
ATOM 601 O O . LEU A 1 77 ? 16.520 0.282 -28.514 1.00 82.69 77 LEU A O 1
ATOM 605 N N . SER A 1 78 ? 15.266 1.058 -30.206 1.00 89.12 78 SER A N 1
ATOM 606 C CA . SER A 1 78 ? 16.003 2.321 -30.289 1.00 89.12 78 SER A CA 1
ATOM 607 C C . SER A 1 78 ? 15.865 3.111 -28.973 1.00 89.12 78 SER A C 1
ATOM 609 O O . SER A 1 78 ? 14.808 3.047 -28.329 1.00 89.12 78 SER A O 1
ATOM 611 N N . PRO A 1 79 ? 16.879 3.902 -28.564 1.00 86.31 79 PRO A N 1
ATOM 612 C CA . PRO A 1 79 ? 16.839 4.643 -27.300 1.00 86.31 79 PRO A CA 1
ATOM 613 C C . PRO A 1 79 ? 15.591 5.524 -27.158 1.00 86.31 79 PRO A C 1
ATOM 615 O O . PRO A 1 79 ? 14.991 5.605 -26.089 1.00 86.31 79 PRO A O 1
ATOM 618 N N . THR A 1 80 ? 15.147 6.139 -28.256 1.00 90.44 80 THR A N 1
ATOM 619 C CA . THR A 1 80 ? 13.943 6.975 -28.283 1.00 90.44 80 THR A CA 1
ATOM 620 C C . THR A 1 80 ? 12.680 6.170 -27.989 1.00 90.44 80 THR A C 1
ATOM 622 O O . THR A 1 80 ? 11.875 6.588 -27.159 1.00 90.44 80 THR A O 1
ATOM 625 N N . ALA A 1 81 ? 12.510 5.005 -28.625 1.00 89.12 81 ALA A N 1
ATOM 626 C CA . ALA A 1 81 ? 11.352 4.147 -28.390 1.00 89.12 81 ALA A CA 1
ATOM 627 C C . ALA A 1 81 ? 11.339 3.614 -26.950 1.00 89.12 81 ALA A C 1
ATOM 629 O O . ALA A 1 81 ? 10.293 3.622 -26.305 1.00 89.12 81 ALA A O 1
ATOM 630 N N . TYR A 1 82 ? 12.506 3.234 -26.420 1.00 89.81 82 TYR A N 1
ATOM 631 C CA . TYR A 1 82 ? 12.660 2.789 -25.035 1.00 89.81 82 TYR A CA 1
ATOM 632 C C . TYR A 1 82 ? 12.137 3.829 -24.029 1.00 89.81 82 TYR A C 1
ATOM 634 O O . TYR A 1 82 ? 11.275 3.518 -23.203 1.00 89.81 82 TYR A O 1
ATOM 642 N N . TYR A 1 83 ? 12.598 5.082 -24.122 1.00 91.31 83 TYR A N 1
ATOM 643 C CA . TYR A 1 83 ? 12.160 6.140 -23.204 1.00 91.31 83 TYR A CA 1
ATOM 644 C C . TYR A 1 83 ? 10.691 6.528 -23.393 1.00 91.31 83 TYR A C 1
ATOM 646 O O . TYR A 1 83 ? 10.024 6.861 -22.414 1.00 91.31 83 TYR A O 1
ATOM 654 N N . LEU A 1 84 ? 10.161 6.450 -24.616 1.00 93.38 84 LEU A N 1
ATOM 655 C CA . LEU A 1 84 ? 8.760 6.768 -24.899 1.00 93.38 84 LEU A CA 1
ATOM 656 C C . LEU A 1 84 ? 7.817 5.726 -24.278 1.00 93.38 84 LEU A C 1
ATOM 658 O O . LEU A 1 84 ? 6.848 6.097 -23.615 1.00 93.38 84 LEU A O 1
ATOM 662 N N . TYR A 1 85 ? 8.142 4.434 -24.391 1.00 91.69 85 TYR A N 1
ATOM 663 C CA . TYR A 1 85 ? 7.398 3.373 -23.702 1.00 91.69 85 TYR A CA 1
ATOM 664 C C . TYR A 1 85 ? 7.502 3.479 -22.177 1.00 91.69 85 TYR A C 1
ATOM 666 O O . TYR A 1 85 ? 6.517 3.253 -21.474 1.00 91.69 85 TYR A O 1
ATOM 674 N N . LEU A 1 86 ? 8.668 3.866 -21.653 1.00 90.81 86 LEU A N 1
ATOM 675 C CA . LEU A 1 86 ? 8.854 4.076 -20.218 1.00 90.81 86 LEU A CA 1
ATOM 676 C C . LEU A 1 86 ? 8.031 5.269 -19.707 1.00 90.81 86 LEU A C 1
ATOM 678 O O . LEU A 1 86 ? 7.393 5.174 -18.657 1.00 90.81 86 LEU A O 1
ATOM 682 N N . LEU A 1 87 ? 7.974 6.370 -20.460 1.00 93.12 87 LEU A N 1
ATOM 683 C CA . LEU A 1 87 ? 7.106 7.507 -20.150 1.00 93.12 87 LEU A CA 1
ATOM 684 C C . LEU A 1 87 ? 5.627 7.100 -20.180 1.00 93.12 87 LEU A C 1
ATOM 686 O O . LEU A 1 87 ? 4.886 7.413 -19.250 1.00 93.12 87 LEU A O 1
ATOM 690 N N . PHE A 1 88 ? 5.211 6.356 -21.206 1.00 93.12 88 PHE A N 1
ATOM 691 C CA . PHE A 1 88 ? 3.839 5.870 -21.345 1.00 93.12 88 PHE A CA 1
ATOM 692 C C . PHE A 1 88 ? 3.408 4.990 -20.162 1.00 93.12 88 PHE A C 1
ATOM 694 O O . PHE A 1 88 ? 2.328 5.189 -19.606 1.00 93.12 88 PHE A O 1
ATOM 701 N N . TYR A 1 89 ? 4.281 4.081 -19.714 1.00 90.38 89 TYR A N 1
ATOM 702 C CA . TYR A 1 89 ? 4.056 3.281 -18.508 1.00 90.38 89 TYR A CA 1
ATOM 703 C C . TYR A 1 89 ? 3.818 4.160 -17.268 1.00 90.38 89 TYR A C 1
ATOM 705 O O . TYR A 1 89 ? 2.855 3.944 -16.532 1.00 90.38 89 TYR A O 1
ATOM 713 N N . ASN A 1 90 ? 4.650 5.187 -17.054 1.00 91.06 90 ASN A N 1
ATOM 714 C CA . ASN A 1 90 ? 4.511 6.094 -15.907 1.00 91.06 90 ASN A CA 1
ATOM 715 C C . ASN A 1 90 ? 3.206 6.902 -15.951 1.00 91.06 90 ASN A C 1
ATOM 717 O O . ASN A 1 90 ? 2.569 7.092 -14.916 1.00 91.06 90 ASN A O 1
ATOM 721 N N . VAL A 1 91 ? 2.777 7.341 -17.139 1.00 94.12 91 VAL A N 1
ATOM 722 C CA . VAL A 1 91 ? 1.497 8.045 -17.306 1.00 94.12 91 VAL A CA 1
ATOM 723 C C . VAL A 1 91 ? 0.340 7.152 -16.863 1.00 94.12 91 VAL A C 1
ATOM 725 O O . VAL A 1 91 ? -0.471 7.579 -16.044 1.00 94.12 91 VAL A O 1
ATOM 728 N N . ILE A 1 92 ? 0.292 5.899 -17.329 1.00 92.19 92 ILE A N 1
ATOM 729 C CA . ILE A 1 92 ? -0.756 4.947 -16.929 1.00 92.19 92 ILE A CA 1
ATOM 730 C C . ILE A 1 92 ? -0.716 4.681 -15.421 1.00 92.19 92 ILE A C 1
ATOM 732 O O . ILE A 1 92 ? -1.771 4.604 -14.796 1.00 92.19 92 ILE A O 1
ATOM 736 N N . TYR A 1 93 ? 0.475 4.578 -14.826 1.00 88.25 93 TYR A N 1
ATOM 737 C CA . TYR A 1 93 ? 0.639 4.345 -13.389 1.00 88.25 93 TYR A CA 1
ATOM 738 C C . TYR A 1 93 ? 0.092 5.497 -12.529 1.00 88.25 93 TYR A C 1
ATOM 740 O O . TYR A 1 93 ? -0.538 5.265 -11.499 1.00 88.25 93 TYR A O 1
ATOM 748 N N . ILE A 1 94 ? 0.284 6.749 -12.958 1.00 91.12 94 ILE A N 1
ATOM 749 C CA . ILE A 1 94 ? -0.157 7.936 -12.207 1.00 91.12 94 ILE A CA 1
ATOM 750 C C . ILE A 1 94 ? -1.675 8.149 -12.300 1.00 91.12 94 ILE A C 1
ATOM 752 O O . ILE A 1 94 ? -2.268 8.665 -11.353 1.00 91.12 94 ILE A O 1
ATOM 756 N N . VAL A 1 95 ? -2.329 7.741 -13.395 1.00 94.06 95 VAL A N 1
ATOM 757 C CA . VAL A 1 95 ? -3.781 7.924 -13.606 1.00 94.06 95 VAL A CA 1
ATOM 758 C C . VAL A 1 95 ? -4.647 7.435 -12.428 1.00 94.06 95 VAL A C 1
ATOM 760 O O . VAL A 1 95 ? -5.428 8.241 -11.912 1.00 94.06 95 VAL A O 1
ATOM 763 N N . PRO A 1 96 ? -4.555 6.173 -11.955 1.00 91.00 96 PRO A N 1
ATOM 764 C CA . PRO A 1 96 ? -5.372 5.706 -10.835 1.00 91.00 96 PRO A CA 1
ATOM 765 C C . PRO A 1 96 ? -5.032 6.426 -9.526 1.00 91.00 96 PR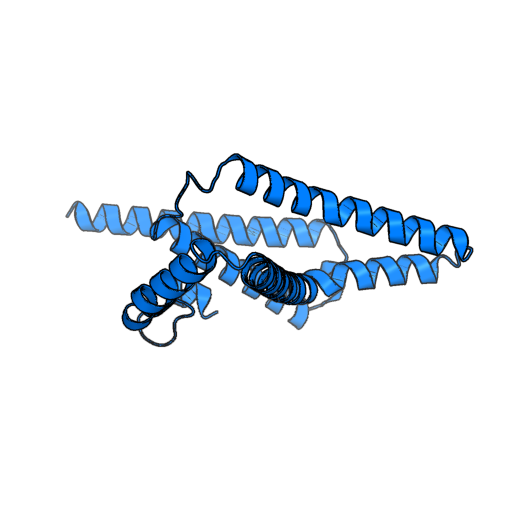O A C 1
ATOM 767 O O . PRO A 1 96 ? -5.933 6.722 -8.742 1.00 91.00 96 PRO A O 1
ATOM 770 N N . LEU A 1 97 ? -3.757 6.756 -9.299 1.00 89.88 97 LEU A N 1
ATOM 771 C CA . LEU A 1 97 ? -3.321 7.460 -8.096 1.00 89.88 97 LEU A CA 1
ATOM 772 C C . LEU A 1 97 ? -3.899 8.883 -8.049 1.00 89.88 97 LEU A C 1
ATOM 774 O O . LEU A 1 97 ? -4.453 9.308 -7.035 1.00 89.88 97 LEU A O 1
ATOM 778 N N . LEU A 1 98 ? -3.852 9.587 -9.180 1.00 91.69 98 LEU A N 1
ATOM 779 C CA . LEU A 1 98 ? -4.436 10.912 -9.354 1.00 91.69 98 LEU A CA 1
ATOM 780 C C . LEU A 1 98 ? -5.959 10.879 -9.184 1.00 91.69 98 LEU A C 1
ATOM 782 O O . LEU A 1 98 ? -6.512 11.740 -8.501 1.00 91.69 98 LEU A O 1
ATOM 786 N N . LEU A 1 99 ? -6.633 9.856 -9.719 1.00 93.31 99 LEU A N 1
ATOM 787 C CA . LEU A 1 99 ? -8.069 9.659 -9.518 1.00 93.31 99 LEU A CA 1
ATOM 788 C C . LEU A 1 99 ? -8.407 9.506 -8.031 1.00 93.31 99 LEU A C 1
ATOM 790 O O . LEU A 1 99 ? -9.317 10.176 -7.543 1.00 93.31 99 LEU A O 1
ATOM 794 N N . ILE A 1 100 ? -7.660 8.677 -7.292 1.00 89.38 100 ILE A N 1
ATOM 795 C CA . ILE A 1 100 ? -7.849 8.504 -5.845 1.00 89.38 100 ILE A CA 1
ATOM 796 C C . ILE A 1 100 ? -7.681 9.849 -5.128 1.00 89.38 100 ILE A C 1
ATOM 798 O O . ILE A 1 100 ? -8.558 10.239 -4.357 1.00 89.38 100 ILE A O 1
ATOM 802 N N . VAL A 1 101 ? -6.605 10.591 -5.404 1.00 88.31 101 VAL A N 1
ATOM 803 C CA . VAL A 1 101 ? -6.351 11.894 -4.769 1.00 88.31 101 VAL A CA 1
ATOM 804 C C . VAL A 1 101 ? -7.473 12.890 -5.062 1.00 88.31 101 VAL A C 1
ATOM 806 O O . VAL A 1 101 ? -7.958 13.527 -4.129 1.00 88.31 101 VAL A O 1
ATOM 809 N N . ILE A 1 102 ? -7.942 12.991 -6.309 1.00 90.75 102 ILE A N 1
ATOM 810 C CA . ILE A 1 102 ? -9.051 13.884 -6.683 1.00 90.75 102 ILE A CA 1
ATOM 811 C C . ILE A 1 102 ? -10.335 13.496 -5.950 1.00 90.75 102 ILE A C 1
ATOM 813 O O . ILE A 1 102 ? -10.996 14.361 -5.372 1.00 90.75 102 ILE A O 1
ATOM 817 N N . VAL A 1 103 ? -10.689 12.207 -5.929 1.00 90.31 103 VAL A N 1
ATOM 818 C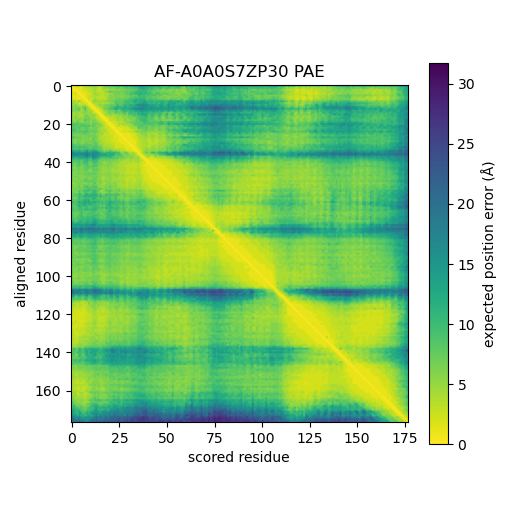 CA . VAL A 1 103 ? -11.891 11.726 -5.232 1.00 90.31 103 VAL A CA 1
ATOM 819 C C . VAL A 1 103 ? -11.814 12.059 -3.743 1.00 90.31 103 VAL A C 1
ATOM 821 O O . VAL A 1 103 ? -12.776 12.578 -3.181 1.00 90.31 103 VAL A O 1
ATOM 824 N N . PHE A 1 104 ? -10.673 11.829 -3.092 1.00 86.62 104 PHE A N 1
ATOM 825 C CA . PHE A 1 104 ? -10.507 12.147 -1.673 1.00 86.62 104 PHE A CA 1
ATOM 826 C C . PHE A 1 104 ? -10.498 13.655 -1.393 1.00 86.62 104 PHE A C 1
ATOM 828 O O . PHE A 1 104 ? -11.133 14.085 -0.428 1.00 86.62 104 PHE A O 1
ATOM 835 N N . ALA A 1 105 ? -9.827 14.451 -2.231 1.00 87.38 105 ALA A N 1
ATOM 836 C CA . ALA A 1 105 ? -9.749 15.903 -2.092 1.00 87.38 105 ALA A CA 1
ATOM 837 C C . ALA A 1 105 ? -11.123 16.566 -2.264 1.00 87.38 105 ALA A C 1
ATOM 839 O O . ALA A 1 105 ? -11.491 17.434 -1.478 1.00 87.38 105 ALA A O 1
ATOM 840 N N . THR A 1 106 ? -11.911 16.113 -3.241 1.00 87.75 106 THR A N 1
ATOM 841 C CA . THR A 1 106 ? -13.268 16.628 -3.496 1.00 87.75 106 THR A CA 1
ATOM 842 C C . THR A 1 106 ? -14.294 16.123 -2.480 1.00 87.75 106 THR A C 1
ATOM 844 O O . THR A 1 106 ? -15.198 16.862 -2.103 1.00 87.75 106 THR A O 1
ATOM 847 N N . THR A 1 107 ? -14.141 14.893 -1.977 1.00 85.06 107 THR A N 1
ATOM 848 C CA . THR A 1 107 ? -15.068 14.297 -0.994 1.00 85.06 107 THR A CA 1
ATOM 849 C C . THR A 1 107 ? -14.765 14.729 0.452 1.00 85.06 107 THR A C 1
ATOM 851 O O . THR A 1 107 ? -15.514 14.375 1.366 1.00 85.06 107 THR A O 1
ATOM 854 N N . LEU A 1 108 ? -13.669 15.470 0.696 1.00 67.94 108 LEU A N 1
ATOM 855 C CA . LEU A 1 108 ? -13.259 16.012 2.008 1.00 67.94 108 LEU A CA 1
ATOM 856 C C . LEU A 1 108 ? -13.293 14.987 3.163 1.00 67.94 108 LEU A C 1
ATOM 858 O O . LEU A 1 108 ? -13.468 15.329 4.332 1.00 67.94 108 LEU A O 1
ATOM 862 N N . GLY A 1 109 ? -13.134 13.699 2.849 1.00 61.44 109 GLY A N 1
ATOM 863 C CA . GLY A 1 109 ? -13.173 12.631 3.845 1.00 61.44 109 GLY A CA 1
ATOM 864 C C . GLY A 1 109 ? -14.520 12.466 4.565 1.00 61.44 109 GLY A C 1
ATOM 865 O O . GLY A 1 109 ? -14.536 11.964 5.690 1.00 61.44 109 GLY A O 1
ATOM 866 N N . ALA A 1 110 ? -15.651 12.832 3.940 1.00 63.53 110 ALA A N 1
ATOM 867 C CA . ALA A 1 110 ? -16.996 12.675 4.520 1.00 63.53 110 ALA A CA 1
ATOM 868 C C . ALA A 1 110 ? -17.281 11.246 5.035 1.00 63.53 110 ALA A C 1
ATOM 870 O O . ALA A 1 110 ? -18.056 11.048 5.973 1.00 63.53 110 ALA A O 1
ATOM 871 N N . LYS A 1 111 ? -16.605 10.235 4.471 1.00 64.50 111 LYS A N 1
ATOM 872 C CA . LYS A 1 111 ? -16.594 8.863 4.986 1.00 64.50 111 LYS A CA 1
ATOM 873 C C . LYS A 1 111 ? -15.396 8.633 5.904 1.00 64.50 111 LYS A C 1
ATOM 875 O O . LYS A 1 111 ? -14.297 8.321 5.453 1.00 64.50 111 LYS A O 1
ATOM 880 N N . LYS A 1 112 ? -15.639 8.696 7.213 1.00 70.50 112 LYS A N 1
ATOM 881 C CA . LYS A 1 112 ? -14.701 8.167 8.209 1.00 70.50 112 LYS A CA 1
ATOM 882 C C . LYS A 1 112 ? -14.754 6.641 8.179 1.00 70.50 112 LYS A C 1
ATOM 884 O O . LYS A 1 112 ? -15.829 6.061 8.335 1.00 70.50 112 LYS A O 1
ATOM 889 N N . LEU A 1 113 ? -13.601 6.000 7.991 1.00 74.56 113 LEU A N 1
ATOM 890 C CA . LEU A 1 113 ? -13.483 4.547 8.101 1.00 74.56 113 LEU A CA 1
ATOM 891 C C . LEU A 1 113 ? -13.898 4.112 9.509 1.00 74.56 113 LEU A C 1
ATOM 893 O O . LEU A 1 113 ? -13.284 4.507 10.501 1.00 74.56 113 LEU A O 1
ATOM 897 N N . GLN A 1 114 ? -14.947 3.298 9.593 1.00 83.31 114 GLN A N 1
ATOM 898 C CA . GLN A 1 114 ? -15.377 2.714 10.860 1.00 83.31 114 GLN A CA 1
ATOM 899 C C . GLN A 1 114 ? -14.374 1.649 11.315 1.00 83.31 114 GLN A C 1
ATOM 901 O O . GLN A 1 114 ? -13.723 1.007 10.488 1.00 83.31 114 GLN A O 1
ATOM 906 N N . GLU A 1 115 ? -14.297 1.384 12.623 1.00 83.25 115 GLU A N 1
ATOM 907 C CA . GLU A 1 115 ? -13.394 0.362 13.181 1.00 83.25 115 GLU A CA 1
ATOM 908 C C . GLU A 1 115 ? -13.558 -0.994 12.479 1.00 83.25 115 GLU A C 1
ATOM 910 O O . GLU A 1 115 ? -12.578 -1.657 12.146 1.00 83.25 115 GLU A O 1
ATOM 915 N N . ARG A 1 116 ? -14.803 -1.369 12.165 1.00 82.00 116 ARG A N 1
ATOM 916 C CA . ARG A 1 116 ? -15.113 -2.591 11.421 1.00 82.00 116 ARG A CA 1
ATOM 917 C C . ARG A 1 116 ? -14.486 -2.611 10.026 1.00 82.00 116 ARG A C 1
ATOM 919 O O . ARG A 1 116 ? -13.917 -3.622 9.633 1.00 82.00 116 ARG A O 1
ATOM 926 N N . GLN A 1 117 ? -14.590 -1.512 9.282 1.00 85.19 117 GLN A N 1
ATOM 927 C CA . GLN A 1 117 ? -13.998 -1.398 7.946 1.00 85.19 117 GLN A CA 1
ATOM 928 C C . GLN A 1 117 ? -12.469 -1.459 8.030 1.00 85.19 117 GLN A C 1
ATOM 930 O O . GLN A 1 117 ? -11.844 -2.144 7.228 1.00 85.19 117 GLN A O 1
ATOM 935 N N . GLY A 1 118 ? -11.880 -0.827 9.052 1.00 84.94 118 GLY A N 1
ATOM 936 C CA . GLY A 1 118 ? -10.448 -0.914 9.334 1.00 84.94 118 GLY A CA 1
ATOM 937 C C . GLY A 1 118 ? -9.979 -2.339 9.642 1.00 84.94 118 GLY A C 1
ATOM 938 O O . GLY A 1 118 ? -8.952 -2.764 9.118 1.00 84.94 118 GLY A O 1
ATOM 939 N N . LYS A 1 119 ? -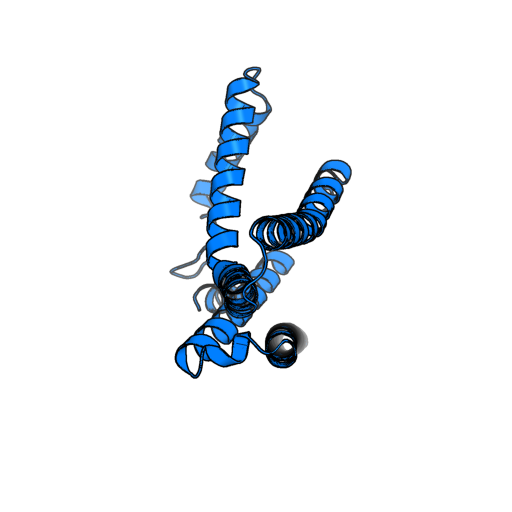10.745 -3.111 10.429 1.00 87.69 119 LYS A N 1
ATOM 940 C CA . LYS A 1 119 ? -10.459 -4.536 10.683 1.00 87.69 119 LYS A CA 1
ATOM 941 C C . LYS A 1 119 ? -10.474 -5.337 9.381 1.00 87.69 119 LYS A C 1
ATOM 943 O O . LYS A 1 119 ? -9.492 -6.006 9.079 1.00 87.69 119 LYS A O 1
ATOM 948 N N . ILE A 1 120 ? -11.530 -5.215 8.573 1.00 89.00 120 ILE A N 1
ATOM 949 C CA . ILE A 1 120 ? -11.629 -5.921 7.280 1.00 89.00 120 ILE A CA 1
ATOM 950 C C . ILE A 1 120 ? -10.444 -5.569 6.370 1.00 89.00 120 ILE A C 1
ATOM 952 O O . ILE A 1 120 ? -9.856 -6.456 5.757 1.00 89.00 120 ILE A O 1
ATOM 956 N N . LEU A 1 121 ? -10.046 -4.293 6.322 1.00 88.56 121 LEU A N 1
ATOM 957 C CA . LEU A 1 121 ? -8.914 -3.852 5.509 1.00 88.56 121 LEU A CA 1
ATOM 958 C C . LEU A 1 121 ? -7.581 -4.450 5.988 1.00 88.56 121 LEU A C 1
ATOM 960 O O . LEU A 1 121 ? -6.754 -4.836 5.163 1.00 88.56 121 LEU A O 1
ATOM 964 N N . LYS A 1 122 ? -7.387 -4.599 7.307 1.00 88.38 122 LYS A N 1
ATOM 965 C CA . LYS A 1 122 ? -6.235 -5.324 7.865 1.00 88.38 122 LYS A CA 1
ATOM 966 C C . LYS A 1 122 ? -6.233 -6.790 7.445 1.00 88.38 122 LYS A C 1
ATOM 968 O O . LYS A 1 122 ? -5.195 -7.286 7.016 1.00 88.38 122 LYS A O 1
ATOM 973 N N . LEU A 1 123 ? -7.376 -7.468 7.516 1.00 89.88 123 LEU A N 1
ATOM 974 C CA . LEU A 1 123 ? -7.472 -8.865 7.097 1.00 89.88 123 LEU A CA 1
ATOM 975 C C . LEU A 1 123 ? -7.120 -9.033 5.617 1.00 89.88 123 LEU A C 1
ATOM 977 O O . LEU A 1 123 ? -6.275 -9.865 5.290 1.00 89.88 123 LEU A O 1
ATOM 981 N N . LEU A 1 124 ? -7.690 -8.186 4.754 1.00 91.31 124 LEU A N 1
ATOM 982 C CA . LEU A 1 124 ? -7.407 -8.191 3.320 1.00 91.31 124 LEU A CA 1
ATOM 983 C C . LEU A 1 124 ? -5.920 -7.957 3.036 1.00 91.31 124 LEU A C 1
ATOM 985 O O . LEU A 1 124 ? -5.298 -8.743 2.326 1.00 91.31 124 LEU A O 1
ATOM 989 N N . SER A 1 125 ? -5.332 -6.917 3.635 1.00 88.94 125 SER A N 1
ATOM 990 C CA . SER A 1 125 ? -3.902 -6.614 3.497 1.00 88.94 125 SER A CA 1
ATOM 991 C C . SER A 1 125 ? -3.031 -7.783 3.966 1.00 88.94 125 SER A C 1
ATOM 993 O O . SER A 1 125 ? -2.087 -8.178 3.285 1.00 88.94 125 SER A O 1
ATOM 995 N N . GLY A 1 126 ? -3.375 -8.389 5.105 1.00 89.38 126 GLY A N 1
ATOM 996 C CA . GLY A 1 126 ? -2.678 -9.555 5.634 1.00 89.38 126 GLY A CA 1
ATOM 997 C C . GLY A 1 126 ? -2.755 -10.772 4.713 1.00 89.38 126 GLY A C 1
ATOM 998 O O . GLY A 1 126 ? -1.740 -11.449 4.544 1.00 89.38 126 GLY A O 1
ATOM 999 N N . MET A 1 127 ? -3.920 -11.024 4.111 1.00 91.56 127 MET A N 1
ATOM 1000 C CA . MET A 1 127 ? -4.128 -12.120 3.165 1.00 91.56 127 MET A CA 1
ATOM 1001 C C . MET A 1 127 ? -3.354 -11.888 1.865 1.00 91.56 127 MET A C 1
ATOM 1003 O O . MET A 1 127 ? -2.657 -12.787 1.408 1.00 91.56 127 MET A O 1
ATOM 1007 N N . MET A 1 128 ? -3.384 -10.666 1.320 1.00 89.38 128 MET A N 1
ATOM 1008 C CA . MET A 1 128 ? -2.599 -10.310 0.133 1.00 89.38 128 MET A CA 1
ATOM 1009 C C . MET A 1 128 ? -1.096 -10.476 0.369 1.00 89.38 128 MET A C 1
ATOM 1011 O O . MET A 1 128 ? -0.420 -11.100 -0.443 1.00 89.38 128 MET A O 1
ATOM 1015 N N . MET A 1 129 ? -0.571 -9.988 1.500 1.00 89.06 129 MET A N 1
AT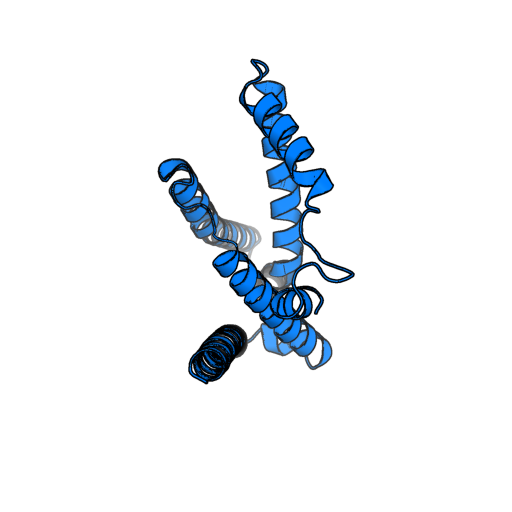OM 1016 C CA . MET A 1 129 ? 0.844 -10.165 1.853 1.00 89.06 129 MET A CA 1
ATOM 1017 C C . MET A 1 129 ? 1.231 -11.639 1.996 1.00 89.06 129 MET A C 1
ATOM 1019 O O . MET A 1 129 ? 2.336 -12.018 1.620 1.00 89.06 129 MET A O 1
ATOM 1023 N N . LEU A 1 130 ? 0.340 -12.472 2.539 1.00 90.44 130 LEU A N 1
ATOM 1024 C CA . LEU A 1 130 ? 0.572 -13.908 2.665 1.00 90.44 130 LEU A CA 1
ATOM 1025 C C . LEU A 1 130 ? 0.599 -14.590 1.293 1.00 90.44 130 LEU A C 1
ATOM 1027 O O . LEU A 1 130 ? 1.530 -15.337 1.012 1.00 90.44 130 LEU A O 1
ATOM 1031 N N . CYS A 1 131 ? -0.375 -14.298 0.430 1.00 88.56 131 CYS A N 1
ATOM 1032 C CA . CYS A 1 131 ? -0.436 -14.827 -0.932 1.00 88.56 131 CYS A CA 1
ATOM 1033 C C . CYS A 1 131 ? 0.801 -14.428 -1.752 1.00 88.56 131 CYS A C 1
ATOM 1035 O O . CYS A 1 131 ? 1.419 -15.280 -2.390 1.00 88.56 131 CYS A O 1
ATOM 1037 N N . LEU A 1 132 ? 1.202 -13.155 -1.693 1.00 86.06 132 LEU A N 1
ATOM 1038 C CA . LEU A 1 132 ? 2.398 -12.659 -2.377 1.00 86.06 132 LEU A CA 1
ATOM 1039 C C . LEU A 1 132 ? 3.678 -13.282 -1.809 1.00 86.06 132 LEU A C 1
ATOM 1041 O O . LEU A 1 132 ? 4.510 -13.759 -2.574 1.00 86.06 132 LEU A O 1
ATOM 1045 N N . GLY A 1 133 ? 3.814 -13.340 -0.481 1.00 87.06 133 GLY A N 1
ATOM 1046 C CA . GLY A 1 133 ? 4.973 -13.947 0.174 1.00 87.06 133 GLY A CA 1
ATOM 1047 C C . GLY A 1 133 ? 5.138 -15.430 -0.163 1.00 87.06 133 GLY A C 1
ATOM 1048 O O . GLY A 1 133 ? 6.244 -15.864 -0.466 1.00 87.06 133 GLY A O 1
ATOM 1049 N N . LEU A 1 134 ? 4.044 -16.198 -0.185 1.00 89.31 134 LEU A N 1
ATOM 1050 C CA . LEU A 1 134 ? 4.066 -17.604 -0.604 1.00 89.31 134 LEU A CA 1
ATOM 1051 C C . LEU A 1 134 ? 4.440 -17.758 -2.079 1.00 89.31 134 LEU A C 1
ATOM 1053 O O . LEU A 1 134 ? 5.243 -18.621 -2.410 1.00 89.31 134 LEU A O 1
ATOM 1057 N N . THR A 1 135 ? 3.900 -16.907 -2.953 1.00 86.94 135 THR A N 1
ATOM 1058 C CA . THR A 1 135 ? 4.218 -16.950 -4.390 1.00 86.94 135 THR A CA 1
ATOM 1059 C C . THR A 1 135 ? 5.707 -16.695 -4.627 1.00 86.94 135 THR A C 1
ATOM 1061 O O . THR A 1 135 ? 6.338 -17.421 -5.388 1.00 86.94 135 THR A O 1
ATOM 1064 N N . LEU A 1 136 ? 6.287 -15.715 -3.926 1.00 84.00 136 LEU A N 1
ATOM 1065 C CA . LEU A 1 136 ? 7.715 -15.402 -4.017 1.00 84.00 136 LEU A CA 1
ATOM 1066 C C . LEU A 1 136 ? 8.619 -16.510 -3.460 1.00 84.00 136 LEU A C 1
ATOM 1068 O O . LEU A 1 136 ? 9.714 -16.694 -3.981 1.00 84.00 136 LEU A O 1
ATOM 1072 N N . LEU A 1 137 ? 8.185 -17.230 -2.417 1.00 88.00 137 LEU A N 1
ATOM 1073 C CA . LEU A 1 137 ? 8.942 -18.349 -1.842 1.00 88.00 137 LEU A CA 1
ATOM 1074 C C . LEU A 1 137 ? 8.900 -19.610 -2.708 1.00 88.00 137 LEU A C 1
ATOM 1076 O O . LEU A 1 137 ? 9.864 -20.368 -2.707 1.00 88.00 137 LEU A O 1
ATOM 1080 N N . LEU A 1 138 ? 7.779 -19.855 -3.390 1.00 88.94 138 LEU A N 1
ATOM 1081 C CA . LEU A 1 138 ? 7.592 -21.046 -4.213 1.00 88.94 138 LEU A CA 1
ATOM 1082 C C . LEU A 1 138 ? 8.230 -20.874 -5.589 1.00 88.94 138 LEU A C 1
ATOM 1084 O O . LEU A 1 138 ? 9.108 -21.646 -5.944 1.00 88.94 138 LEU A O 1
ATOM 1088 N N . GLU A 1 139 ? 7.787 -19.876 -6.355 1.00 82.81 139 GLU A N 1
ATOM 1089 C CA . GLU A 1 139 ? 8.269 -19.652 -7.716 1.00 82.81 139 GLU A CA 1
ATOM 1090 C C . GLU A 1 139 ? 7.971 -18.197 -8.141 1.00 82.81 139 GLU A C 1
ATOM 1092 O O . GLU A 1 139 ? 6.850 -17.872 -8.549 1.00 82.81 139 GLU A O 1
ATOM 1097 N N . PRO A 1 140 ? 8.958 -17.284 -8.091 1.00 79.75 140 PRO A N 1
ATOM 1098 C CA . PRO A 1 140 ? 8.732 -15.860 -8.355 1.00 79.75 140 PRO A CA 1
ATOM 1099 C C . PRO A 1 140 ? 8.273 -15.575 -9.795 1.00 79.75 140 PRO A C 1
ATOM 1101 O O . PRO A 1 140 ? 7.606 -14.570 -10.045 1.00 79.75 140 PRO A O 1
ATOM 1104 N N . ASN A 1 141 ? 8.558 -16.482 -10.736 1.00 79.38 141 ASN A N 1
ATOM 1105 C CA . ASN A 1 141 ? 8.145 -16.372 -12.138 1.00 79.38 141 ASN A CA 1
ATOM 1106 C C . ASN A 1 141 ? 6.617 -16.369 -12.323 1.00 79.38 141 ASN A C 1
ATOM 1108 O O . ASN A 1 141 ? 6.118 -15.882 -13.338 1.00 79.38 141 ASN A O 1
ATOM 1112 N N . TRP A 1 142 ? 5.859 -16.857 -11.339 1.00 80.12 142 TRP A N 1
ATOM 1113 C CA . TRP A 1 142 ? 4.397 -16.900 -11.385 1.00 80.12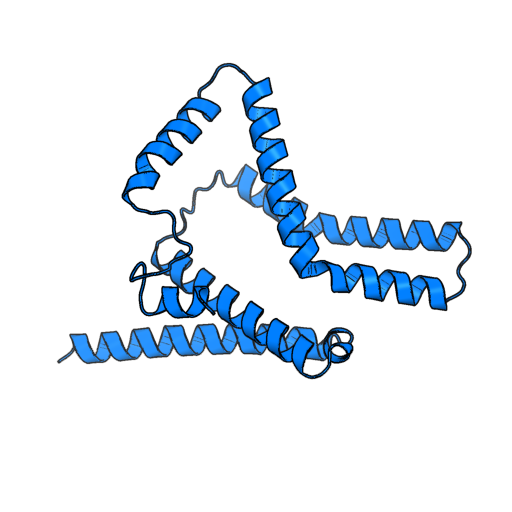 142 TRP A CA 1
ATOM 1114 C C . TRP A 1 142 ? 3.767 -15.505 -11.427 1.00 80.12 142 TRP A C 1
ATOM 1116 O O . TRP A 1 142 ? 2.725 -15.316 -12.051 1.00 80.12 142 TRP A O 1
ATOM 1126 N N . LEU A 1 143 ? 4.424 -14.500 -10.845 1.00 74.19 143 LEU A N 1
ATOM 1127 C CA . LEU A 1 143 ? 3.945 -13.116 -10.875 1.00 74.19 143 LEU A CA 1
ATOM 1128 C C . LEU A 1 143 ? 3.995 -12.482 -12.273 1.00 74.19 143 LEU A C 1
ATOM 1130 O O . LEU A 1 143 ? 3.339 -11.469 -12.497 1.00 74.19 143 LEU A O 1
ATOM 1134 N N . ASN A 1 144 ? 4.728 -13.075 -13.220 1.00 75.00 144 ASN A N 1
ATOM 1135 C CA . ASN A 1 144 ? 4.778 -12.592 -14.601 1.00 75.00 144 ASN A CA 1
ATOM 1136 C C . ASN A 1 144 ? 3.491 -12.926 -15.383 1.00 75.00 144 ASN A C 1
ATOM 1138 O O . ASN A 1 144 ? 3.181 -12.305 -16.396 1.00 75.00 144 ASN A O 1
ATOM 1142 N N . ASN A 1 145 ? 2.706 -13.903 -14.917 1.00 81.69 145 ASN A N 1
ATOM 1143 C CA . ASN A 1 145 ? 1.452 -14.260 -15.564 1.00 81.69 145 ASN A CA 1
ATOM 1144 C C . ASN A 1 145 ? 0.291 -13.441 -14.980 1.00 81.69 145 ASN A C 1
ATOM 1146 O O . ASN A 1 145 ? -0.080 -13.600 -13.814 1.00 81.69 145 ASN A O 1
ATOM 1150 N N . ALA A 1 146 ? -0.338 -12.614 -15.819 1.00 80.62 146 ALA A N 1
ATOM 1151 C CA . ALA A 1 146 ? -1.499 -11.810 -15.439 1.00 80.62 146 ALA A CA 1
ATOM 1152 C C . ALA A 1 146 ? -2.646 -12.655 -14.851 1.00 80.62 146 ALA A C 1
ATOM 1154 O O . ALA A 1 146 ? -3.316 -12.222 -13.913 1.00 80.62 146 ALA A O 1
ATOM 1155 N N . GLY A 1 147 ? -2.841 -13.885 -15.341 1.00 87.19 147 GLY A N 1
ATOM 1156 C CA . GLY A 1 147 ? -3.843 -14.806 -14.808 1.00 87.19 147 GLY A CA 1
ATOM 1157 C C . GLY A 1 147 ? -3.576 -15.176 -13.349 1.00 87.19 147 GLY A C 1
ATOM 1158 O O . GLY A 1 147 ? -4.498 -15.180 -12.537 1.00 87.19 147 GLY A O 1
ATOM 1159 N N . ILE A 1 148 ? -2.312 -15.402 -12.984 1.00 84.88 148 ILE A N 1
ATOM 1160 C CA . ILE A 1 148 ? -1.935 -15.728 -11.605 1.00 84.88 148 ILE A CA 1
ATOM 1161 C C . ILE A 1 148 ? -2.151 -14.518 -10.693 1.00 84.88 148 ILE A C 1
ATOM 1163 O O . ILE A 1 148 ? -2.712 -14.673 -9.611 1.00 84.88 148 ILE A O 1
ATOM 1167 N N . ALA A 1 149 ? -1.792 -13.309 -11.134 1.00 82.94 149 ALA A N 1
ATOM 1168 C CA . ALA A 1 149 ? -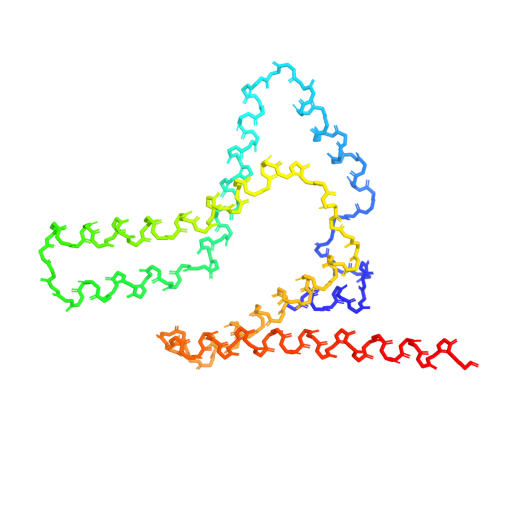2.043 -12.091 -10.361 1.00 82.94 149 ALA A CA 1
ATOM 1169 C C . ALA A 1 149 ? -3.543 -11.891 -10.060 1.00 82.94 149 ALA A C 1
ATOM 1171 O O . ALA A 1 149 ? -3.917 -11.595 -8.922 1.00 82.94 149 ALA A O 1
ATOM 1172 N N . ILE A 1 150 ? -4.410 -12.120 -11.054 1.00 89.06 150 ILE A N 1
ATOM 1173 C CA . ILE A 1 150 ? -5.870 -12.053 -10.887 1.00 89.06 150 ILE A CA 1
ATOM 1174 C C . ILE A 1 150 ? -6.357 -13.130 -9.912 1.00 89.06 150 ILE A C 1
ATOM 1176 O O . ILE A 1 150 ? -7.153 -12.828 -9.023 1.00 89.06 150 ILE A O 1
ATOM 1180 N N . ILE A 1 151 ? -5.863 -14.367 -10.034 1.00 91.31 151 ILE A N 1
ATOM 1181 C CA . ILE A 1 151 ? -6.221 -15.469 -9.130 1.00 91.31 151 ILE A CA 1
ATOM 1182 C C . ILE A 1 151 ? -5.806 -15.143 -7.693 1.00 91.31 151 ILE A C 1
ATOM 1184 O O . ILE A 1 151 ? -6.614 -15.310 -6.785 1.00 91.31 151 ILE A O 1
ATOM 1188 N N . LEU A 1 152 ? -4.593 -14.632 -7.469 1.00 89.44 152 LEU A N 1
ATOM 1189 C CA . LEU A 1 152 ? -4.120 -14.248 -6.135 1.00 89.44 152 LEU A CA 1
ATOM 1190 C C . LEU A 1 152 ? -5.022 -13.178 -5.508 1.00 89.44 152 LEU A C 1
ATOM 1192 O O . LEU A 1 152 ? -5.399 -13.295 -4.340 1.00 89.44 152 LEU A O 1
ATOM 1196 N N . LEU A 1 153 ? -5.413 -12.166 -6.286 1.00 89.56 153 LEU A N 1
ATOM 1197 C CA . LEU A 1 153 ? -6.319 -11.114 -5.828 1.00 89.56 153 LEU A CA 1
ATOM 1198 C C . LEU A 1 153 ? -7.725 -11.661 -5.538 1.00 89.56 153 LEU A C 1
ATOM 1200 O O . LEU A 1 153 ? -8.298 -11.363 -4.488 1.00 89.56 153 LEU A O 1
ATOM 1204 N N . ALA A 1 154 ? -8.260 -12.508 -6.419 1.00 93.38 154 ALA A N 1
ATOM 1205 C CA . ALA A 1 154 ? -9.558 -13.148 -6.235 1.00 93.38 154 ALA A CA 1
ATOM 1206 C C . ALA A 1 154 ? -9.578 -14.055 -4.996 1.00 93.38 154 ALA A C 1
ATOM 1208 O O . ALA A 1 154 ? -10.502 -13.970 -4.190 1.00 93.38 154 ALA A O 1
ATOM 1209 N N . VAL A 1 155 ? -8.541 -14.872 -4.794 1.00 93.12 155 VAL A N 1
ATOM 1210 C CA . VAL A 1 155 ? -8.387 -15.741 -3.618 1.00 93.12 155 VAL A CA 1
ATOM 1211 C C . VAL A 1 155 ? -8.290 -14.910 -2.342 1.00 93.12 155 VAL A C 1
ATOM 1213 O O . VAL A 1 155 ? -8.981 -15.217 -1.372 1.00 93.12 155 VAL A O 1
ATOM 1216 N N . ALA A 1 156 ? -7.497 -13.834 -2.333 1.00 92.00 156 ALA A N 1
ATOM 1217 C CA . ALA A 1 156 ? -7.380 -12.963 -1.166 1.00 92.00 156 ALA A CA 1
ATOM 1218 C C . ALA A 1 156 ? -8.722 -12.298 -0.806 1.00 92.00 156 ALA A C 1
ATOM 1220 O O . ALA A 1 156 ? -9.102 -12.266 0.370 1.00 92.00 156 ALA A O 1
ATOM 1221 N N . LEU A 1 157 ? -9.471 -11.820 -1.806 1.00 93.75 157 LEU A N 1
ATOM 1222 C CA . LEU A 1 157 ? -10.803 -11.241 -1.616 1.00 93.75 157 LEU A CA 1
ATOM 1223 C C . LEU A 1 157 ? -11.821 -12.281 -1.140 1.00 93.75 157 LEU A C 1
ATOM 1225 O O . LEU A 1 157 ? -12.534 -12.021 -0.172 1.00 93.75 157 LEU A O 1
ATOM 1229 N N . LEU A 1 158 ? -11.872 -13.460 -1.767 1.00 94.00 158 LEU A N 1
ATOM 1230 C CA . LEU A 1 158 ? -12.783 -14.545 -1.393 1.00 94.00 158 LEU A CA 1
ATOM 1231 C C . LEU A 1 158 ? -12.497 -15.056 0.017 1.00 94.00 158 LEU A C 1
ATOM 1233 O O . LEU A 1 158 ? -13.423 -15.199 0.810 1.00 94.00 158 LEU A O 1
ATOM 1237 N N . ALA A 1 159 ? -11.230 -15.274 0.368 1.00 92.44 159 ALA A N 1
ATOM 1238 C CA . ALA A 1 159 ? -10.844 -15.697 1.709 1.00 92.44 159 ALA A CA 1
ATOM 1239 C C . ALA A 1 159 ? -11.231 -14.649 2.762 1.00 92.44 159 ALA A C 1
ATOM 1241 O O . ALA A 1 159 ? -11.813 -14.993 3.792 1.00 92.44 159 ALA A O 1
ATOM 1242 N N . THR A 1 160 ? -10.990 -13.364 2.485 1.00 91.69 160 THR A N 1
ATOM 1243 C CA . THR A 1 160 ? -11.424 -12.257 3.356 1.00 91.69 160 THR A CA 1
ATOM 1244 C C . THR A 1 160 ? -12.953 -12.211 3.470 1.00 91.69 160 THR A C 1
ATOM 1246 O O . THR A 1 160 ? -13.510 -12.059 4.554 1.00 91.69 160 THR A O 1
ATOM 1249 N N . TYR A 1 161 ? -13.674 -12.392 2.367 1.00 92.75 161 TYR A N 1
ATOM 1250 C CA . TYR A 1 161 ? -15.134 -12.386 2.362 1.00 92.75 161 TYR A CA 1
ATOM 1251 C C . TYR A 1 161 ? -15.716 -13.558 3.164 1.00 92.75 161 TYR A C 1
ATOM 1253 O O . TYR A 1 161 ? -16.543 -13.346 4.052 1.00 92.75 161 TYR A O 1
ATOM 1261 N N . LEU A 1 162 ? -15.236 -14.781 2.925 1.00 92.19 162 LEU A N 1
ATOM 1262 C CA . LEU A 1 162 ? -15.674 -15.985 3.631 1.00 92.19 162 LEU A CA 1
ATOM 1263 C C . LEU A 1 162 ? -15.399 -15.890 5.131 1.00 92.19 162 LEU A C 1
ATOM 1265 O O . LEU A 1 162 ? -16.293 -16.158 5.929 1.00 92.19 162 LEU A O 1
ATOM 1269 N N . THR A 1 163 ? -14.203 -15.451 5.524 1.00 90.31 163 THR A N 1
ATOM 1270 C CA . THR A 1 163 ? -13.849 -15.265 6.941 1.00 90.31 163 THR A CA 1
ATOM 1271 C C . THR A 1 163 ? -14.746 -14.229 7.618 1.00 90.31 163 THR A C 1
ATOM 1273 O O . THR A 1 163 ? -15.303 -14.510 8.679 1.00 90.31 163 THR A O 1
ATOM 1276 N N . THR A 1 164 ? -14.989 -13.079 6.980 1.00 88.81 164 THR A N 1
ATOM 1277 C CA . THR A 1 164 ? -15.879 -12.044 7.541 1.00 88.81 164 THR A CA 1
ATOM 1278 C C . THR A 1 164 ? -17.340 -12.501 7.639 1.00 88.81 164 THR A C 1
ATOM 1280 O O . THR A 1 164 ? -18.056 -12.097 8.558 1.00 88.81 164 THR A O 1
ATOM 1283 N N . ILE A 1 165 ? -17.814 -13.351 6.722 1.00 89.25 165 ILE A N 1
ATOM 1284 C CA . ILE A 1 165 ? -19.168 -13.920 6.771 1.00 89.25 165 ILE A CA 1
ATOM 1285 C C . ILE A 1 165 ? -19.291 -14.992 7.839 1.00 89.25 165 ILE A C 1
ATOM 1287 O O . ILE A 1 165 ? -20.282 -14.999 8.570 1.00 89.25 165 ILE A O 1
ATOM 1291 N N . LEU A 1 166 ? -18.320 -15.899 7.929 1.00 89.31 166 LEU A N 1
ATOM 1292 C CA . LEU A 1 166 ? -18.316 -16.957 8.932 1.00 89.31 166 LEU A CA 1
ATOM 1293 C C . LEU A 1 166 ? -18.310 -16.357 10.336 1.00 89.31 166 LEU A C 1
ATOM 1295 O O . LEU A 1 166 ? -19.132 -16.751 11.157 1.00 89.31 166 LEU A O 1
ATOM 1299 N N . GLU A 1 167 ? -17.486 -15.338 10.579 1.00 86.50 167 GLU A N 1
ATOM 1300 C CA . GLU A 1 167 ? -17.478 -14.611 11.848 1.00 86.50 167 GLU A CA 1
ATOM 1301 C C . GLU A 1 167 ? -18.845 -13.976 12.149 1.00 86.50 167 GLU A C 1
ATOM 1303 O O . GLU A 1 167 ? -19.400 -14.178 13.230 1.00 86.50 167 GLU A O 1
ATOM 1308 N N . ARG 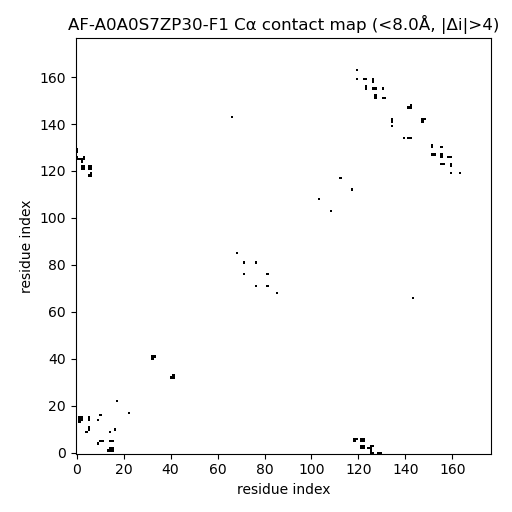A 1 168 ? -19.454 -13.279 11.176 1.00 84.94 168 ARG A N 1
ATOM 1309 C CA . ARG A 1 168 ? -20.806 -12.710 11.340 1.00 84.94 168 ARG A CA 1
ATOM 1310 C C . ARG A 1 168 ? -21.845 -13.782 11.673 1.00 84.94 168 ARG A C 1
ATOM 1312 O O . ARG A 1 168 ? -22.691 -13.558 12.537 1.00 84.94 168 ARG A O 1
ATOM 1319 N N . ARG A 1 169 ? -21.801 -14.930 10.991 1.00 83.19 169 ARG A N 1
ATOM 1320 C CA . ARG A 1 169 ? -22.738 -16.042 11.210 1.00 83.19 169 ARG A CA 1
ATOM 1321 C C . ARG A 1 169 ? -22.534 -16.701 12.572 1.00 83.19 169 ARG A C 1
ATOM 1323 O O . ARG A 1 169 ? -23.520 -17.046 13.215 1.00 83.19 169 ARG A O 1
ATOM 1330 N N . LEU A 1 170 ? -21.292 -16.854 13.025 1.00 79.94 170 LEU A N 1
ATOM 1331 C CA . LEU A 1 170 ? -20.969 -17.440 14.328 1.00 79.94 170 LEU A CA 1
ATOM 1332 C C . LEU A 1 170 ? -21.406 -16.530 15.482 1.00 79.94 170 LEU A C 1
ATOM 1334 O O . LEU A 1 170 ? -22.076 -17.000 16.397 1.00 79.94 170 LEU A O 1
ATOM 1338 N N . ILE A 1 171 ? -21.127 -15.225 15.397 1.00 77.69 171 ILE A N 1
ATOM 1339 C CA . ILE A 1 171 ? -21.563 -14.247 16.408 1.00 77.69 171 ILE A CA 1
ATOM 1340 C C . ILE A 1 171 ? -23.095 -14.154 16.449 1.00 77.69 171 ILE A C 1
ATOM 1342 O O . ILE A 1 171 ? -23.686 -14.157 17.527 1.00 77.69 171 ILE A O 1
ATOM 1346 N N . SER A 1 172 ? -23.758 -14.144 15.287 1.00 75.75 172 SER A N 1
ATOM 1347 C CA . SER A 1 172 ? -25.225 -14.147 15.213 1.00 75.75 172 SER A CA 1
ATOM 1348 C C . SER A 1 172 ? -25.850 -15.403 15.823 1.00 75.75 172 SER A C 1
ATOM 1350 O O . SER A 1 172 ? -26.912 -15.302 16.426 1.00 75.75 172 SER A O 1
ATOM 1352 N N . ARG A 1 173 ? -25.219 -16.577 15.679 1.00 66.94 173 ARG A N 1
ATOM 1353 C CA . ARG A 1 173 ? -25.698 -17.825 16.294 1.00 66.94 173 ARG A CA 1
ATOM 1354 C C . ARG A 1 173 ? -25.472 -17.868 17.804 1.00 66.94 173 ARG A C 1
ATOM 1356 O O . ARG A 1 173 ? -26.287 -18.459 18.498 1.00 66.94 173 ARG A O 1
ATOM 1363 N N . TYR A 1 174 ? -24.397 -17.257 18.301 1.00 62.16 174 TYR A N 1
ATOM 1364 C CA . TYR A 1 174 ? -24.122 -17.173 19.737 1.00 62.16 174 TYR A CA 1
ATOM 1365 C C . TYR A 1 174 ? -25.051 -16.180 20.448 1.00 62.16 174 TYR A C 1
ATOM 1367 O O . TYR A 1 174 ? -25.490 -16.451 21.552 1.00 62.16 174 TYR A O 1
ATOM 1375 N N . SER A 1 175 ? -25.399 -15.060 19.805 1.00 58.25 175 SER A N 1
ATOM 1376 C CA . SER A 1 175 ? -26.303 -14.052 20.383 1.00 58.25 175 SER A CA 1
ATOM 1377 C C . SER A 1 175 ? -27.791 -14.439 20.352 1.00 58.25 175 SER A C 1
ATOM 1379 O O . SER A 1 175 ? -28.601 -13.737 20.950 1.00 58.25 175 SER A O 1
ATOM 1381 N N . ALA A 1 176 ? -28.160 -15.492 19.618 1.00 57.75 176 ALA A N 1
ATOM 1382 C CA . ALA A 1 176 ? -29.533 -15.995 19.505 1.00 57.75 176 ALA A CA 1
ATOM 1383 C C . ALA A 1 176 ? -29.830 -17.170 20.459 1.00 57.75 176 ALA A C 1
ATOM 1385 O O . ALA A 1 176 ? -30.898 -17.773 20.367 1.00 57.75 176 ALA A O 1
ATOM 1386 N N . LYS A 1 177 ? -28.876 -17.522 21.326 1.00 49.62 177 LYS A N 1
ATOM 1387 C CA . LYS A 1 177 ? -28.955 -18.607 22.303 1.00 49.62 177 LYS A CA 1
ATOM 1388 C C . LYS A 1 177 ? -28.776 -18.031 23.701 1.00 49.62 177 LYS A C 1
ATOM 1390 O O . LYS A 1 177 ? -29.412 -18.584 24.620 1.00 49.62 177 LYS A O 1
#

Mean predicted aligned error: 8.08 Å